Protein AF-A0A4R3PTK4-F1 (afdb_monomer)

pLDDT: mean 75.96, std 16.88, range [40.59, 96.44]

Foldseek 3Di:
DPVVVVVVVVVCVVVVVVVPDPPVVVVVVVVVCPVVVVVVLVVQLVVLVVVLVVCCVPQADLLDDQQVVLLLVLLVDDDLVSNCRNAACSSLVSNVVSQVSNVVSVDPDDQLRSLLRNLLNVQLVVCVVVDVPCNSLSSLLRNLVSNLVVVCLVVSLVSSVVSLVVPPPPDPSPVSSVVSVVVSVVSCVVCVPPPPPPPPDDPDD

Mean predicted aligned error: 14.25 Å

Solvent-accessible surface area (backbone atoms only — not comparable to full-atom values): 11232 Å² total; per-residue (Å²): 132,72,68,68,61,56,58,57,53,65,71,50,52,68,66,56,57,67,74,69,56,55,74,67,59,56,50,51,54,66,74,63,50,59,67,57,60,56,53,51,50,66,62,46,24,59,53,40,50,52,51,46,53,50,46,31,63,70,79,19,53,68,39,58,80,56,24,48,67,42,44,58,50,40,53,73,47,87,51,69,66,66,26,48,58,47,35,26,66,66,29,27,52,40,30,52,54,46,49,55,53,35,46,76,33,69,48,94,74,73,64,59,25,48,32,15,26,31,25,15,8,51,28,44,53,51,25,70,76,74,48,73,93,49,41,51,57,35,26,45,50,16,26,22,50,22,33,24,70,73,82,36,33,67,58,12,42,50,51,42,54,56,61,47,70,75,50,89,61,92,71,68,53,62,64,52,48,50,51,44,45,53,51,32,51,49,50,47,62,72,51,63,72,76,77,65,77,87,74,70,71,81,81,78,126

Secondary structure (DSSP, 8-state):
--HHHHHHHHHHHHHHHHHHS-HHHHHHHHHT-HHHHHHHHHHHHHHHHHHHHHHHHHTSTT--S-SHHHHHHHHH--SHHHHHHHS-HHHHHHHHHHHHHHHHTT----SHHHHHHHHHHHHHHHHHHH-GGGHHHHHHHHHHHHHHTTT-HHHHHHHHHHHHHTS--TTTHHHHHHHHHHHHHHHHHHHTTSSSSS-------

Organism: Rhizobium sullae (NCBI:txid50338)

Nearest PDB structures (foldseek):
  8jpo-assembly1_A  TM=6.519E-01  e=9.242E-03  Homo sapiens
  8wxi-assembly1_A  TM=6.888E-01  e=4.454E-02  Homo sapiens
  1pc2-assembly1_A  TM=3.039E-01  e=2.683E+00  Homo sapiens
  6yxx-assembly1_BE  TM=3.222E-01  e=4.532E+00  Trypanosoma brucei brucei
  6yxy-assembly1_BE  TM=2.902E-01  e=3.928E+00  Trypanosoma brucei brucei

Structure (mmCIF, N/CA/C/O backbone):
data_AF-A0A4R3PTK4-F1
#
_entry.id   AF-A0A4R3PTK4-F1
#
loop_
_atom_site.group_PDB
_atom_site.id
_atom_site.type_symbol
_atom_site.label_atom_id
_atom_site.label_alt_id
_atom_site.label_comp_id
_atom_site.label_asym_id
_atom_site.label_entity_id
_atom_site.label_seq_id
_atom_site.pdbx_PDB_ins_code
_atom_site.Cartn_x
_atom_site.Cartn_y
_atom_site.Cartn_z
_atom_site.occupancy
_atom_site.B_iso_or_equiv
_atom_site.auth_seq_id
_atom_site.auth_comp_id
_atom_site.auth_asym_id
_atom_site.auth_atom_id
_atom_site.pdbx_PDB_model_num
ATOM 1 N N . MET A 1 1 ? 35.997 27.531 -10.863 1.00 43.97 1 MET A N 1
ATOM 2 C CA . MET A 1 1 ? 36.765 26.937 -11.989 1.00 43.97 1 MET A CA 1
ATOM 3 C C . MET A 1 1 ? 36.765 25.396 -12.005 1.00 43.97 1 MET A C 1
ATOM 5 O O . MET A 1 1 ? 37.500 24.809 -12.784 1.00 43.97 1 MET A O 1
ATOM 9 N N . THR A 1 2 ? 35.892 24.720 -11.246 1.00 40.59 2 THR A N 1
ATOM 10 C CA . THR A 1 2 ? 35.908 23.246 -11.081 1.00 40.59 2 THR A CA 1
ATOM 11 C C . THR A 1 2 ? 34.894 22.499 -11.969 1.00 40.59 2 THR A C 1
ATOM 13 O O . THR A 1 2 ? 35.030 21.301 -12.189 1.00 40.59 2 THR A O 1
ATOM 16 N N . ALA A 1 3 ? 33.909 23.195 -12.554 1.00 41.25 3 ALA A N 1
ATOM 17 C CA . ALA A 1 3 ? 32.868 22.583 -13.395 1.00 41.25 3 ALA A CA 1
ATOM 18 C C . ALA A 1 3 ? 33.287 22.361 -14.868 1.00 41.25 3 ALA A C 1
ATOM 20 O O . ALA A 1 3 ? 32.789 21.450 -15.527 1.00 41.25 3 ALA A O 1
ATOM 21 N N . LEU A 1 4 ? 34.238 23.149 -15.387 1.00 43.06 4 LEU A N 1
ATOM 22 C CA . LEU A 1 4 ? 34.672 23.072 -16.794 1.00 43.06 4 LEU A CA 1
ATOM 23 C C . LEU A 1 4 ? 35.656 21.921 -17.075 1.00 43.06 4 LEU A C 1
ATOM 25 O O . LEU A 1 4 ? 35.729 21.441 -18.206 1.00 43.06 4 LEU A O 1
ATOM 29 N N . VAL A 1 5 ? 36.375 21.433 -16.058 1.00 51.09 5 VAL A N 1
ATOM 30 C CA . VAL A 1 5 ? 37.306 20.296 -16.206 1.00 51.09 5 VAL A CA 1
ATOM 31 C C . VAL A 1 5 ? 36.546 18.963 -16.280 1.00 51.09 5 VAL A C 1
ATOM 33 O O . VAL A 1 5 ? 36.908 18.096 -17.073 1.00 51.09 5 VAL A O 1
ATOM 36 N N . SER A 1 6 ? 35.427 18.833 -15.556 1.00 47.62 6 SER A N 1
ATOM 37 C CA . SER A 1 6 ? 34.583 17.625 -15.550 1.00 47.62 6 SER A CA 1
ATOM 38 C C . SER A 1 6 ? 33.887 17.380 -16.900 1.00 47.62 6 SER A C 1
ATOM 40 O O . SER A 1 6 ? 33.927 16.275 -17.439 1.00 47.62 6 SER A O 1
ATOM 42 N N . GLN A 1 7 ? 33.348 18.428 -17.533 1.00 45.16 7 GLN A N 1
ATOM 43 C CA . GLN A 1 7 ? 32.694 18.326 -18.848 1.00 45.16 7 GLN A CA 1
ATOM 44 C C . GLN A 1 7 ? 33.642 17.893 -19.984 1.00 45.16 7 GLN A C 1
ATOM 46 O O . GLN A 1 7 ? 33.233 17.172 -20.897 1.00 45.16 7 GLN A O 1
ATOM 51 N N . ARG A 1 8 ? 34.922 18.292 -19.932 1.00 47.50 8 ARG A N 1
ATOM 52 C CA . ARG A 1 8 ? 35.935 17.864 -20.915 1.00 47.50 8 ARG A CA 1
ATOM 53 C C . ARG A 1 8 ? 36.318 16.390 -20.768 1.00 47.50 8 ARG A C 1
ATOM 55 O O . ARG A 1 8 ? 36.651 15.765 -21.774 1.00 47.50 8 ARG A O 1
ATOM 62 N N . TYR A 1 9 ? 36.250 15.845 -19.553 1.00 45.94 9 TYR A N 1
ATOM 63 C CA . TYR A 1 9 ? 36.582 14.447 -19.271 1.00 45.94 9 TYR A CA 1
ATOM 64 C C . TYR A 1 9 ? 35.515 13.495 -19.836 1.00 45.94 9 TYR A C 1
ATOM 66 O O . TYR A 1 9 ? 35.841 12.561 -20.569 1.00 45.94 9 TYR A O 1
ATOM 74 N N . TRP A 1 10 ? 34.233 13.811 -19.626 1.00 43.00 10 TRP A N 1
ATOM 75 C CA . TRP A 1 10 ? 33.111 13.016 -20.144 1.00 43.00 10 TRP A CA 1
ATOM 76 C C . TRP A 1 10 ? 32.956 13.076 -21.672 1.00 43.00 10 TRP A C 1
ATOM 78 O O . TRP A 1 10 ? 32.552 12.093 -22.286 1.00 43.00 10 TRP A O 1
ATOM 88 N N . ARG A 1 11 ? 33.345 14.182 -22.328 1.00 50.34 11 ARG A N 1
ATOM 89 C CA . ARG A 1 11 ? 33.298 14.293 -23.802 1.00 50.34 11 ARG A CA 1
ATOM 90 C C . ARG A 1 11 ? 34.359 13.467 -24.541 1.00 50.34 11 ARG A C 1
ATOM 92 O O . ARG A 1 11 ? 34.175 13.199 -25.724 1.00 50.34 11 ARG A O 1
ATOM 99 N N . ARG A 1 12 ? 35.470 13.087 -23.894 1.00 43.97 12 ARG A N 1
ATOM 100 C CA . ARG A 1 12 ? 36.571 12.328 -24.532 1.00 43.97 12 ARG A CA 1
ATOM 101 C C . ARG A 1 12 ? 36.559 10.826 -24.235 1.00 43.97 12 ARG A C 1
ATOM 103 O O . ARG A 1 12 ? 37.145 10.065 -25.001 1.00 43.97 12 ARG A O 1
ATOM 110 N N . GLN A 1 13 ? 35.880 10.385 -23.179 1.00 45.09 13 GLN A N 1
ATOM 111 C CA . GLN A 1 13 ? 35.784 8.967 -22.819 1.00 45.09 13 GLN A CA 1
ATOM 112 C C . GLN A 1 13 ? 35.091 8.044 -23.845 1.00 45.09 13 GLN A C 1
ATOM 114 O O . GLN A 1 13 ? 35.580 6.924 -24.001 1.00 45.09 13 GLN A O 1
ATOM 119 N N . PRO A 1 14 ? 34.051 8.446 -24.608 1.00 46.09 14 PRO A N 1
ATOM 120 C CA . PRO A 1 14 ? 33.474 7.543 -25.611 1.00 46.09 14 PRO A CA 1
ATOM 121 C C . PRO A 1 14 ? 34.432 7.257 -26.785 1.00 46.09 14 PRO A C 1
ATOM 123 O O . PRO A 1 14 ? 34.421 6.160 -27.332 1.00 46.09 14 PRO A O 1
ATOM 126 N N . LEU A 1 15 ? 35.330 8.194 -27.116 1.00 51.47 15 LEU A N 1
ATOM 127 C CA . LEU A 1 15 ? 36.287 8.069 -28.227 1.00 51.47 15 LEU A CA 1
ATOM 128 C C . LEU A 1 15 ? 37.502 7.176 -27.913 1.00 51.47 15 LEU A C 1
ATOM 130 O O . LEU A 1 15 ? 38.131 6.650 -28.831 1.00 51.47 15 LEU A O 1
ATOM 134 N N . LEU A 1 16 ? 37.850 7.003 -26.633 1.00 49.59 16 LEU A N 1
ATOM 135 C CA . LEU A 1 16 ? 38.975 6.157 -26.210 1.00 49.59 16 LEU A CA 1
ATOM 136 C C . LEU A 1 16 ? 38.570 4.684 -26.051 1.00 49.59 16 LEU A C 1
ATOM 138 O O . LEU A 1 16 ? 39.369 3.799 -26.346 1.00 49.59 16 LEU A O 1
ATOM 142 N N . LEU A 1 17 ? 37.318 4.415 -25.669 1.00 50.03 17 LEU A N 1
ATOM 143 C CA . LEU A 1 17 ? 36.771 3.055 -25.582 1.00 50.03 17 LEU A CA 1
ATOM 144 C C . LEU A 1 17 ? 36.496 2.448 -26.966 1.00 50.03 17 LEU A C 1
ATOM 146 O O . LEU A 1 17 ? 36.644 1.243 -27.158 1.00 50.03 17 LEU A O 1
ATOM 150 N N . GLU A 1 18 ? 36.170 3.280 -27.956 1.00 51.84 18 GLU A N 1
ATOM 151 C CA . GLU A 1 18 ? 35.929 2.833 -29.330 1.00 51.84 18 GLU A CA 1
ATOM 152 C C . GLU A 1 18 ? 37.211 2.355 -30.038 1.00 51.84 18 GLU A C 1
ATOM 154 O O . GLU A 1 18 ? 37.165 1.442 -30.867 1.00 51.84 18 GLU A O 1
ATOM 159 N N . LYS A 1 19 ? 38.372 2.926 -29.688 1.00 54.16 19 LYS A N 1
ATOM 160 C CA . LYS A 1 19 ? 39.672 2.556 -30.276 1.00 54.16 19 LYS A CA 1
ATOM 161 C C . LYS A 1 19 ? 40.346 1.353 -29.609 1.00 54.16 19 LYS A C 1
ATOM 163 O O . LYS A 1 19 ? 41.220 0.757 -30.227 1.00 54.16 19 LYS A O 1
ATOM 168 N N . ALA A 1 20 ? 39.945 0.989 -28.389 1.00 55.00 20 ALA A N 1
ATOM 169 C CA . ALA A 1 20 ? 40.543 -0.108 -27.62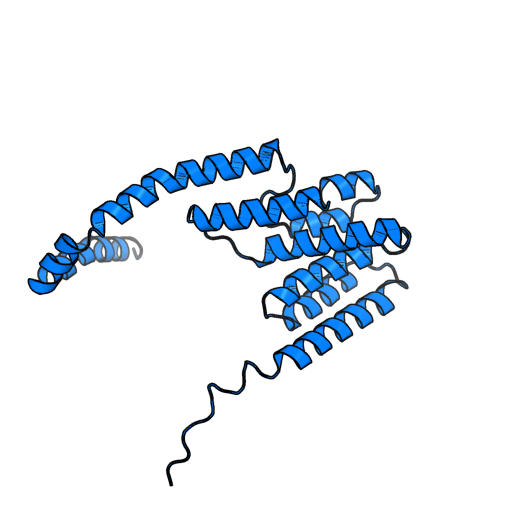0 1.00 55.00 20 ALA A CA 1
ATOM 170 C C . ALA A 1 20 ? 39.749 -1.429 -27.684 1.00 55.00 20 ALA A C 1
ATOM 172 O O . ALA A 1 20 ? 40.183 -2.435 -27.126 1.00 55.00 20 ALA A O 1
ATOM 173 N N . ALA A 1 21 ? 38.587 -1.448 -28.345 1.00 55.06 21 ALA A N 1
ATOM 174 C CA . ALA A 1 21 ? 37.767 -2.649 -28.452 1.00 55.06 21 ALA A CA 1
ATOM 175 C C . ALA A 1 21 ? 38.332 -3.612 -29.524 1.00 55.06 21 ALA A C 1
ATOM 177 O O . ALA A 1 21 ? 38.419 -3.219 -30.694 1.00 55.06 21 ALA A O 1
ATOM 178 N N . PRO A 1 22 ? 38.688 -4.866 -29.173 1.00 61.25 22 PRO A N 1
ATOM 179 C CA . PRO A 1 22 ? 39.166 -5.855 -30.138 1.00 61.25 22 PRO A CA 1
ATOM 180 C C . PRO A 1 22 ? 38.112 -6.106 -31.230 1.00 61.25 22 PRO A C 1
ATOM 182 O O . PRO A 1 22 ? 36.909 -6.046 -30.974 1.00 61.25 22 PRO A O 1
ATOM 185 N N . SER A 1 23 ? 38.550 -6.386 -32.461 1.00 57.53 23 SER A N 1
ATOM 186 C CA . SER A 1 23 ? 37.689 -6.558 -33.651 1.00 57.53 23 SER A CA 1
ATOM 187 C C . SER A 1 23 ? 36.598 -7.629 -33.488 1.00 57.53 23 SER A C 1
ATOM 189 O O . SER A 1 23 ? 35.549 -7.556 -34.129 1.00 57.53 23 SER A O 1
ATOM 191 N N . THR A 1 24 ? 36.795 -8.572 -32.567 1.00 58.56 24 THR A N 1
ATOM 192 C CA . THR A 1 24 ? 35.813 -9.564 -32.112 1.00 58.56 24 THR A CA 1
ATOM 193 C C . THR A 1 24 ? 34.611 -8.933 -31.407 1.00 58.56 24 THR A C 1
ATOM 195 O O . THR A 1 24 ? 33.480 -9.336 -31.656 1.00 58.56 24 THR A O 1
ATOM 198 N N . LEU A 1 25 ? 34.821 -7.897 -30.587 1.00 56.84 25 LEU A N 1
ATOM 199 C CA . LEU A 1 25 ? 33.761 -7.201 -29.848 1.00 56.84 25 LEU A CA 1
ATOM 200 C C . LEU A 1 25 ? 32.866 -6.377 -30.789 1.00 56.84 25 LEU A C 1
ATOM 202 O O . LEU A 1 25 ? 31.661 -6.277 -30.573 1.00 56.84 25 LEU A O 1
ATOM 206 N N . ARG A 1 26 ? 33.448 -5.847 -31.876 1.00 52.78 26 ARG A N 1
ATOM 207 C CA . ARG A 1 26 ? 32.705 -5.149 -32.938 1.00 52.78 26 ARG A CA 1
ATOM 208 C C . ARG A 1 26 ? 31.752 -6.098 -33.668 1.00 52.78 26 ARG A C 1
ATOM 210 O O . ARG A 1 26 ? 30.581 -5.760 -33.791 1.00 52.78 26 ARG A O 1
ATOM 217 N N . ARG A 1 27 ? 32.200 -7.308 -34.036 1.00 53.81 27 ARG A N 1
ATOM 218 C CA . ARG A 1 27 ? 31.326 -8.330 -34.649 1.00 53.81 27 ARG A CA 1
ATOM 219 C C . ARG A 1 27 ? 30.249 -8.846 -33.697 1.00 53.81 27 ARG A C 1
ATOM 221 O O . ARG A 1 27 ? 29.124 -9.039 -34.135 1.00 53.81 27 ARG A O 1
ATOM 228 N N . THR A 1 28 ? 30.533 -9.018 -32.406 1.00 54.91 28 THR A N 1
ATOM 229 C CA . THR A 1 28 ? 29.501 -9.453 -31.444 1.00 54.91 28 THR A CA 1
ATOM 230 C C . THR A 1 28 ? 28.401 -8.402 -31.270 1.00 54.91 28 THR A C 1
ATOM 232 O O . THR A 1 28 ? 27.225 -8.751 -31.201 1.00 54.91 28 THR A O 1
ATOM 235 N N . ILE A 1 29 ? 28.744 -7.110 -31.260 1.00 54.34 29 ILE A N 1
ATOM 236 C CA . ILE A 1 29 ? 27.754 -6.021 -31.186 1.00 54.34 29 ILE A CA 1
ATOM 237 C C . ILE A 1 29 ? 26.923 -5.922 -32.479 1.00 54.34 29 ILE A C 1
ATOM 239 O O . ILE A 1 29 ? 25.737 -5.602 -32.415 1.00 54.34 29 ILE A O 1
ATOM 243 N N . GLU A 1 30 ? 27.519 -6.229 -33.634 1.00 54.31 30 GLU A N 1
ATOM 244 C CA . GLU A 1 30 ? 26.854 -6.211 -34.947 1.00 54.31 30 GLU A CA 1
ATOM 245 C C . GLU A 1 30 ? 25.929 -7.420 -35.168 1.00 54.31 30 GLU A C 1
ATOM 247 O O . GLU A 1 30 ? 24.825 -7.265 -35.682 1.00 54.31 30 GLU A O 1
ATOM 252 N N . VAL A 1 31 ? 26.338 -8.613 -34.720 1.00 58.62 31 VAL A N 1
ATOM 253 C CA . VAL A 1 31 ? 25.603 -9.877 -34.920 1.00 58.62 31 VAL A CA 1
ATOM 254 C C . VAL A 1 31 ? 24.457 -10.063 -33.910 1.00 58.62 31 VAL A C 1
ATOM 256 O O . VAL A 1 31 ? 23.508 -10.787 -34.193 1.00 58.62 31 VAL A O 1
ATOM 259 N N . THR A 1 32 ? 24.482 -9.383 -32.755 1.00 56.16 32 THR A N 1
ATOM 260 C CA . THR A 1 32 ? 23.512 -9.627 -31.658 1.00 56.16 32 THR A CA 1
ATOM 261 C C . THR A 1 32 ? 22.275 -8.708 -31.681 1.00 56.16 32 THR A C 1
ATOM 263 O O . THR A 1 32 ? 21.457 -8.767 -30.771 1.00 56.16 32 THR A O 1
ATOM 266 N N . GLY A 1 33 ? 22.080 -7.827 -32.672 1.00 53.97 33 GLY A N 1
ATOM 267 C CA . GLY A 1 33 ? 20.856 -6.996 -32.734 1.00 53.97 33 GLY A CA 1
ATOM 268 C C . GLY A 1 33 ? 20.654 -6.051 -31.531 1.00 53.97 33 GLY A C 1
ATOM 269 O O . GLY A 1 33 ? 19.586 -5.475 -31.342 1.00 53.97 33 GLY A O 1
ATOM 270 N N . LEU A 1 34 ? 21.689 -5.834 -30.714 1.00 55.81 34 LEU A N 1
ATOM 271 C CA . LEU A 1 34 ? 21.614 -5.004 -29.504 1.00 55.81 34 LEU A CA 1
ATOM 272 C C . LEU A 1 34 ? 21.343 -3.523 -29.824 1.00 55.81 34 LEU A C 1
ATOM 274 O O . LEU A 1 34 ? 20.802 -2.794 -28.992 1.00 55.81 34 LEU A O 1
ATOM 278 N N . ARG A 1 35 ? 21.662 -3.072 -31.046 1.00 51.62 35 ARG A N 1
ATOM 279 C CA . ARG A 1 35 ? 21.337 -1.717 -31.517 1.00 51.62 35 ARG A CA 1
ATOM 280 C C . ARG A 1 35 ? 19.858 -1.526 -31.870 1.00 51.62 35 ARG A C 1
ATOM 282 O O . ARG A 1 35 ? 19.352 -0.435 -31.625 1.00 51.62 35 ARG A O 1
ATOM 289 N N . SER A 1 36 ? 19.166 -2.536 -32.407 1.00 50.47 36 SER A N 1
ATOM 290 C CA . SER A 1 36 ? 17.737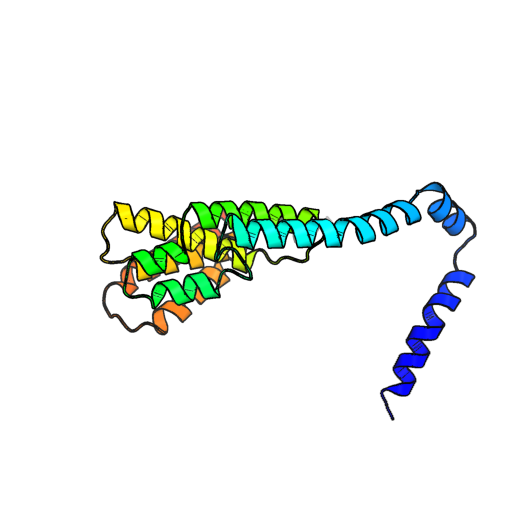 -2.419 -32.750 1.00 50.47 36 SER A CA 1
ATOM 291 C C . SER A 1 36 ? 16.861 -2.490 -31.500 1.00 50.47 36 SER A C 1
ATOM 293 O O . SER A 1 36 ? 16.048 -1.598 -31.280 1.00 50.47 36 SER A O 1
ATOM 295 N N . VAL A 1 37 ? 17.145 -3.440 -30.601 1.00 56.19 37 VAL A N 1
ATOM 296 C CA . VAL A 1 37 ? 16.436 -3.582 -29.314 1.00 56.19 37 VAL A CA 1
ATOM 297 C C . VAL A 1 37 ? 16.512 -2.295 -28.475 1.00 56.19 37 VAL A C 1
ATOM 299 O O . VAL A 1 37 ? 15.532 -1.904 -27.843 1.00 56.19 37 VAL A O 1
ATOM 302 N N . SER A 1 38 ? 17.643 -1.581 -28.514 1.00 59.38 38 SER A N 1
ATOM 303 C CA . SER A 1 38 ? 17.822 -0.321 -27.772 1.00 59.38 38 SER A CA 1
ATOM 304 C C . SER A 1 38 ? 16.975 0.844 -28.314 1.00 59.38 38 SER A C 1
ATOM 306 O O . SER A 1 38 ? 16.543 1.700 -27.542 1.00 59.38 38 SER A O 1
ATOM 308 N N . LEU A 1 39 ? 16.727 0.897 -29.628 1.00 62.31 39 LEU A N 1
ATOM 309 C CA . LEU A 1 39 ? 15.938 1.964 -30.260 1.00 62.31 39 LEU A CA 1
ATOM 310 C C . LEU A 1 39 ? 14.430 1.718 -30.137 1.00 62.31 39 LEU A C 1
ATOM 312 O O . LEU A 1 39 ? 13.665 2.672 -29.980 1.00 62.31 39 LEU A O 1
ATOM 316 N N . ASP A 1 40 ? 14.008 0.454 -30.162 1.00 67.19 40 ASP A N 1
ATOM 317 C CA . ASP A 1 40 ? 12.600 0.076 -30.034 1.00 67.19 40 ASP A CA 1
ATOM 318 C C . ASP A 1 40 ? 12.065 0.364 -28.625 1.00 67.19 40 ASP A C 1
ATOM 320 O O . ASP A 1 40 ? 10.995 0.959 -28.482 1.00 67.19 40 ASP A O 1
ATOM 324 N N . ILE A 1 41 ? 12.851 0.076 -27.580 1.00 67.81 41 ILE A N 1
ATOM 325 C CA . ILE A 1 41 ? 12.516 0.422 -26.186 1.00 67.81 41 ILE A CA 1
ATOM 326 C C . ILE A 1 41 ? 12.373 1.941 -26.016 1.00 67.81 41 ILE A C 1
ATOM 328 O O . ILE A 1 41 ? 11.431 2.408 -25.375 1.00 67.81 41 ILE A O 1
ATOM 332 N N . PHE A 1 42 ? 13.260 2.731 -26.634 1.00 69.12 42 PHE A N 1
ATOM 333 C CA . PHE A 1 42 ? 13.213 4.194 -26.548 1.00 69.12 42 PHE A CA 1
ATOM 334 C C . PHE A 1 42 ? 11.951 4.787 -27.195 1.00 69.12 42 PHE A C 1
ATOM 336 O O . PHE A 1 42 ? 11.456 5.824 -26.757 1.00 69.12 42 PHE A O 1
ATOM 343 N N . ARG A 1 43 ? 11.398 4.122 -28.217 1.00 75.12 43 ARG A N 1
ATOM 344 C CA . ARG A 1 43 ? 10.148 4.529 -28.879 1.00 75.12 43 ARG A CA 1
ATOM 345 C C . ARG A 1 43 ? 8.898 4.033 -28.152 1.00 75.12 43 ARG A C 1
ATOM 347 O O . ARG A 1 43 ? 7.892 4.737 -28.137 1.00 75.12 43 ARG A O 1
ATOM 354 N N . GLN A 1 44 ? 8.947 2.845 -27.553 1.00 81.00 44 GLN A N 1
ATOM 355 C CA . GLN A 1 44 ? 7.799 2.215 -26.892 1.00 81.00 44 GLN A CA 1
ATOM 356 C C . GLN A 1 44 ? 7.591 2.704 -25.451 1.00 81.00 44 GLN A C 1
ATOM 358 O O . GLN A 1 44 ? 6.450 2.801 -25.002 1.00 81.00 44 GLN A O 1
ATOM 363 N N . ALA A 1 45 ? 8.658 3.076 -24.736 1.00 86.06 45 ALA A N 1
ATOM 364 C CA . ALA A 1 45 ? 8.565 3.543 -23.351 1.00 86.06 45 ALA A CA 1
ATOM 365 C C . ALA A 1 45 ? 7.692 4.808 -23.174 1.00 86.06 45 ALA A C 1
ATOM 367 O O . ALA A 1 45 ? 6.832 4.802 -22.292 1.00 86.06 45 ALA A O 1
ATOM 368 N N . PRO A 1 46 ? 7.797 5.864 -24.014 1.00 88.94 46 PRO A N 1
ATOM 369 C CA . PRO A 1 46 ? 6.913 7.028 -23.918 1.00 88.94 46 PRO A CA 1
ATOM 370 C C . PRO A 1 46 ? 5.436 6.667 -24.107 1.00 88.94 46 PRO A C 1
ATOM 372 O O . PRO A 1 46 ? 4.585 7.169 -23.378 1.00 88.94 46 PRO A O 1
ATOM 375 N N . LEU A 1 47 ? 5.133 5.762 -25.045 1.00 89.81 47 LEU A N 1
ATOM 376 C CA . LEU A 1 47 ? 3.777 5.254 -25.273 1.00 89.81 47 LEU A CA 1
ATOM 377 C C . LEU A 1 47 ? 3.264 4.477 -24.056 1.00 89.81 47 LEU A C 1
ATOM 379 O O . LEU A 1 47 ? 2.140 4.708 -23.614 1.00 89.81 47 LEU A O 1
ATOM 383 N N . GLY A 1 48 ? 4.100 3.614 -23.473 1.00 89.69 48 GLY A N 1
ATOM 384 C CA . GLY A 1 48 ? 3.787 2.899 -22.237 1.00 89.69 48 GLY A CA 1
ATOM 385 C C . GLY A 1 48 ? 3.524 3.846 -21.063 1.00 89.69 48 GLY A C 1
ATOM 386 O O . GLY A 1 48 ? 2.535 3.695 -20.350 1.00 89.69 48 GLY A O 1
ATOM 387 N N . PHE A 1 49 ? 4.335 4.891 -20.886 1.00 90.81 49 PHE A N 1
ATOM 388 C CA . PHE A 1 49 ? 4.120 5.881 -19.826 1.00 90.81 49 PHE A CA 1
ATOM 389 C C . PHE A 1 49 ? 2.865 6.720 -20.043 1.00 90.81 49 PHE A C 1
ATOM 391 O O . PHE A 1 49 ? 2.123 6.940 -19.087 1.00 90.81 49 PHE A O 1
ATOM 398 N N . LEU A 1 50 ? 2.589 7.137 -21.280 1.00 92.50 50 LEU A N 1
ATOM 399 C CA . LEU A 1 50 ? 1.363 7.857 -21.620 1.00 92.50 50 LEU A CA 1
ATOM 400 C C . LEU A 1 50 ? 0.126 6.996 -21.366 1.00 92.50 50 LEU A C 1
ATOM 402 O O . LEU A 1 50 ? -0.817 7.465 -20.732 1.00 92.50 50 LEU A O 1
ATOM 406 N N . LEU A 1 51 ? 0.144 5.730 -21.793 1.00 91.75 51 LEU A N 1
ATOM 407 C CA . LEU A 1 51 ? -0.963 4.808 -21.557 1.00 91.75 51 LEU A CA 1
ATOM 408 C C . LEU A 1 51 ? -1.150 4.533 -20.060 1.00 91.75 51 LEU A C 1
ATOM 410 O O . LEU A 1 51 ? -2.273 4.580 -19.566 1.00 91.75 51 LEU A O 1
ATOM 414 N N . SER A 1 52 ? -0.058 4.321 -19.319 1.00 90.69 52 SER A N 1
ATOM 415 C CA . SER A 1 52 ? -0.089 4.138 -17.863 1.00 90.69 52 SER A CA 1
ATOM 416 C C . SER A 1 52 ? -0.685 5.359 -17.158 1.00 90.69 52 SER A C 1
ATOM 418 O O . SER A 1 52 ? -1.604 5.230 -16.350 1.00 90.69 52 SER A O 1
ATOM 420 N N . ALA A 1 53 ? -0.229 6.564 -17.511 1.00 90.75 53 ALA A N 1
ATOM 421 C CA . ALA A 1 53 ? -0.740 7.813 -16.957 1.00 90.75 53 ALA A CA 1
ATOM 422 C C . ALA A 1 53 ? -2.222 8.031 -17.300 1.00 90.75 53 ALA A C 1
ATOM 424 O O . ALA A 1 53 ? -3.006 8.407 -16.426 1.00 90.75 53 ALA A O 1
ATOM 425 N N . TYR A 1 54 ? -2.621 7.743 -18.541 1.00 93.12 54 TYR A N 1
ATOM 426 C CA . TYR A 1 54 ? -4.005 7.844 -18.996 1.00 93.12 54 TYR A CA 1
ATOM 427 C C . TYR A 1 54 ? -4.925 6.882 -18.238 1.00 93.12 54 TYR A C 1
ATOM 429 O O . TYR A 1 54 ? -5.949 7.300 -17.697 1.00 93.12 54 TYR A O 1
ATOM 437 N N . VAL A 1 55 ? -4.542 5.607 -18.124 1.00 92.38 55 VAL A N 1
ATOM 438 C CA . VAL A 1 55 ? -5.299 4.592 -17.374 1.00 92.38 55 VAL A CA 1
ATOM 439 C C . VAL A 1 55 ? -5.377 4.954 -15.889 1.00 92.38 55 VAL A C 1
ATOM 441 O O . VAL A 1 55 ? -6.440 4.830 -15.276 1.00 92.38 55 VAL A O 1
ATOM 444 N N . ALA A 1 56 ? -4.288 5.461 -15.307 1.00 91.25 56 ALA A N 1
ATOM 445 C CA . ALA A 1 56 ? -4.270 5.924 -13.923 1.00 91.25 56 ALA A CA 1
ATOM 446 C C . ALA A 1 56 ? -5.210 7.115 -13.692 1.00 91.25 56 ALA A C 1
ATOM 448 O O . ALA A 1 56 ? -5.886 7.172 -12.670 1.00 91.25 56 ALA A O 1
ATOM 449 N N . ALA A 1 57 ? -5.268 8.068 -14.624 1.00 90.94 57 ALA A N 1
ATOM 450 C CA . ALA A 1 57 ? -6.133 9.240 -14.513 1.00 90.94 57 ALA A CA 1
ATOM 451 C C . ALA A 1 57 ? -7.620 8.916 -14.734 1.00 90.94 57 ALA A C 1
ATOM 453 O O . ALA A 1 57 ? -8.474 9.511 -14.084 1.00 90.94 57 ALA A O 1
ATOM 454 N N . THR A 1 58 ? -7.930 7.976 -15.630 1.00 90.69 58 THR A N 1
ATOM 455 C CA . THR A 1 58 ? -9.311 7.687 -16.053 1.00 90.69 58 THR A CA 1
ATOM 456 C C . THR A 1 58 ? -9.962 6.564 -15.248 1.00 90.69 58 THR A C 1
ATOM 458 O O . THR A 1 58 ? -11.044 6.744 -14.691 1.00 90.69 58 THR A O 1
ATOM 461 N N . LEU A 1 59 ? -9.315 5.400 -15.153 1.00 90.12 59 LEU A N 1
ATOM 462 C CA . LEU A 1 59 ? -9.910 4.204 -14.550 1.00 90.12 59 LEU A CA 1
ATOM 463 C C . LEU A 1 59 ? -9.669 4.121 -13.041 1.00 90.12 59 LEU A C 1
ATOM 465 O O . LEU A 1 59 ? -10.539 3.636 -12.304 1.00 90.12 59 LEU A O 1
ATOM 469 N N . PHE A 1 60 ? -8.517 4.611 -12.577 1.00 91.94 60 PHE A N 1
ATOM 470 C CA . PHE A 1 60 ? -8.058 4.468 -11.193 1.00 91.94 60 PHE A CA 1
ATOM 471 C C . PHE A 1 60 ? -7.612 5.803 -10.573 1.00 91.94 60 PHE A C 1
ATOM 473 O O . PHE A 1 60 ? -6.458 5.921 -10.140 1.00 91.94 60 PHE A O 1
ATOM 480 N N . PRO A 1 61 ? -8.502 6.808 -10.477 1.00 87.75 61 PRO A N 1
ATOM 481 C CA . PRO A 1 61 ? -8.153 8.079 -9.852 1.00 87.75 61 PRO A CA 1
ATOM 482 C C . PRO A 1 61 ? -7.608 7.847 -8.435 1.00 87.75 61 PRO A C 1
ATOM 484 O O . PRO A 1 61 ? -8.077 6.966 -7.713 1.00 87.75 61 PRO A O 1
ATOM 487 N N . ASN A 1 62 ? -6.586 8.618 -8.053 1.00 90.00 62 ASN A N 1
ATOM 488 C CA . ASN A 1 62 ? -5.827 8.497 -6.795 1.00 90.00 62 ASN A CA 1
ATOM 489 C C . ASN A 1 62 ? -4.894 7.275 -6.662 1.00 90.00 62 ASN A C 1
ATOM 491 O O . ASN A 1 62 ? -4.212 7.139 -5.643 1.00 90.00 62 ASN A O 1
ATOM 495 N N . SER A 1 63 ? -4.762 6.434 -7.695 1.00 88.31 63 SER A N 1
ATOM 496 C CA . SER A 1 63 ? -3.707 5.401 -7.758 1.00 88.31 63 SER A CA 1
ATOM 497 C C . SER A 1 63 ? -2.333 5.947 -8.192 1.00 88.31 63 SER A C 1
ATOM 499 O O . SER A 1 63 ? -1.336 5.230 -8.167 1.00 88.31 63 SER A O 1
ATOM 501 N N . GLN A 1 64 ? -2.248 7.225 -8.561 1.00 88.56 64 GLN A N 1
ATOM 502 C CA . GLN A 1 64 ? -1.031 7.869 -9.067 1.00 88.56 64 GLN A CA 1
ATOM 503 C C . GLN A 1 64 ? 0.053 8.061 -7.986 1.00 88.56 64 GLN A C 1
ATOM 505 O O . GLN A 1 64 ? -0.217 8.033 -6.783 1.00 88.56 64 GLN A O 1
ATOM 510 N N . GLY A 1 65 ? 1.299 8.283 -8.410 1.00 87.62 65 GLY A N 1
ATOM 511 C CA . GLY A 1 65 ? 2.414 8.629 -7.519 1.00 87.62 65 GLY A CA 1
ATOM 512 C C . GLY A 1 65 ? 2.817 7.513 -6.547 1.00 87.62 65 GLY A C 1
ATOM 513 O O . GLY A 1 65 ? 2.597 6.336 -6.817 1.00 87.62 65 GLY A O 1
ATOM 514 N N . SER A 1 66 ? 3.408 7.878 -5.403 1.00 87.81 66 SER A N 1
ATOM 515 C CA . SER A 1 66 ? 3.958 6.915 -4.434 1.00 87.81 66 SER A CA 1
ATOM 516 C C . SER A 1 66 ? 2.878 6.025 -3.809 1.00 87.81 66 SER A C 1
ATOM 518 O O . SER A 1 66 ? 2.945 4.812 -3.949 1.00 87.81 66 SER A O 1
ATOM 520 N N . GLY A 1 67 ? 1.830 6.592 -3.208 1.00 88.25 67 GLY A N 1
ATOM 521 C CA . GLY A 1 67 ? 0.844 5.834 -2.428 1.00 88.25 67 GLY A CA 1
ATOM 522 C C . GLY A 1 67 ? 0.964 6.044 -0.915 1.00 88.25 67 GLY A C 1
ATOM 523 O O . GLY A 1 67 ? -0.047 5.984 -0.213 1.00 88.25 67 GLY A O 1
ATOM 524 N N . ILE A 1 68 ? 2.162 6.389 -0.421 1.00 90.94 68 ILE A N 1
ATOM 525 C CA . ILE A 1 68 ? 2.381 6.785 0.982 1.00 90.94 68 ILE A CA 1
ATOM 526 C C . ILE A 1 68 ? 1.553 8.032 1.340 1.00 90.94 68 ILE A C 1
ATOM 528 O O . ILE A 1 68 ? 0.806 7.963 2.317 1.00 90.94 68 ILE A O 1
ATOM 532 N N . PRO A 1 69 ? 1.570 9.133 0.552 1.00 90.56 69 PRO A N 1
ATOM 533 C CA . PRO A 1 69 ? 0.769 10.313 0.877 1.00 90.56 69 PRO A CA 1
ATOM 534 C C . PRO A 1 69 ? -0.730 10.017 0.959 1.00 90.56 69 PRO A C 1
ATOM 536 O O . PRO A 1 69 ? -1.410 10.551 1.827 1.00 90.56 69 PRO A O 1
ATOM 539 N N . GLN A 1 70 ? -1.253 9.134 0.106 1.00 93.62 70 GLN A N 1
ATOM 540 C CA . GLN A 1 70 ? -2.660 8.730 0.112 1.00 93.62 70 GLN A CA 1
ATOM 541 C C . GLN A 1 70 ? -3.023 7.938 1.371 1.00 93.62 70 GLN A C 1
ATOM 543 O O . GLN A 1 70 ? -4.081 8.170 1.965 1.00 93.62 70 GLN A O 1
ATOM 548 N N . ALA A 1 71 ? -2.145 7.028 1.799 1.00 91.81 71 ALA A N 1
ATOM 549 C CA . ALA A 1 71 ? -2.326 6.269 3.029 1.00 91.81 71 ALA A CA 1
ATOM 550 C C . ALA A 1 71 ? -2.280 7.184 4.265 1.00 91.81 71 ALA A C 1
ATOM 552 O O . ALA A 1 71 ? -3.187 7.135 5.099 1.00 91.81 71 ALA A O 1
ATOM 553 N N . THR A 1 72 ? -1.290 8.079 4.344 1.00 88.50 72 THR A N 1
ATOM 554 C CA . THR A 1 72 ? -1.157 9.057 5.434 1.00 88.50 72 THR A CA 1
ATOM 555 C C . THR A 1 72 ? -2.325 10.045 5.452 1.00 88.50 72 THR A C 1
ATOM 557 O O . THR A 1 72 ? -2.941 10.247 6.499 1.00 88.50 72 THR A O 1
ATOM 560 N N . ALA A 1 73 ? -2.713 10.612 4.306 1.00 90.50 73 ALA A N 1
ATOM 561 C CA . ALA A 1 73 ? -3.850 11.530 4.208 1.00 90.50 73 ALA A CA 1
ATOM 562 C C . ALA A 1 73 ? -5.152 10.870 4.684 1.00 90.50 73 ALA A C 1
ATOM 564 O O . ALA A 1 73 ? -5.908 11.461 5.456 1.00 90.50 73 ALA A O 1
ATOM 565 N N . SER A 1 74 ? -5.379 9.603 4.328 1.00 90.25 74 SER A N 1
ATOM 566 C CA . SER A 1 74 ? -6.587 8.866 4.721 1.00 90.25 74 SER A CA 1
ATOM 567 C C . SER A 1 74 ? -6.763 8.701 6.231 1.00 90.25 74 SER A C 1
ATOM 569 O O . SER A 1 74 ? -7.897 8.640 6.715 1.00 90.25 74 SER A O 1
ATOM 571 N N . ARG A 1 75 ? -5.669 8.677 7.003 1.00 87.69 75 ARG A N 1
ATOM 572 C CA . ARG A 1 75 ? -5.727 8.629 8.475 1.00 87.69 75 ARG A CA 1
ATOM 573 C C . ARG A 1 75 ? -6.269 9.931 9.074 1.00 87.69 75 ARG A C 1
ATOM 575 O O . ARG A 1 75 ? -6.966 9.899 10.091 1.00 87.69 75 ARG A O 1
ATOM 582 N N . HIS A 1 76 ? -6.009 11.055 8.412 1.00 86.38 76 HIS A N 1
ATOM 583 C CA . HIS A 1 76 ? -6.402 12.389 8.864 1.00 86.38 76 HIS A CA 1
ATOM 584 C C . HIS A 1 76 ? -7.824 12.775 8.426 1.00 86.38 76 HIS A C 1
ATOM 586 O O . HIS A 1 76 ? -8.460 13.616 9.061 1.00 86.38 76 HIS A O 1
ATOM 592 N N . LEU A 1 77 ? -8.370 12.119 7.397 1.00 88.69 77 LEU A N 1
ATOM 593 C CA . LEU A 1 77 ? -9.740 12.351 6.934 1.00 88.69 77 LEU A CA 1
ATOM 594 C C . LEU A 1 77 ? -10.780 11.924 7.977 1.00 88.69 77 LEU A C 1
ATOM 596 O O . LEU A 1 77 ? -10.644 10.878 8.620 1.00 88.69 77 LEU A O 1
ATOM 600 N N . ARG A 1 78 ? -11.838 12.731 8.136 1.00 82.44 78 ARG A N 1
ATOM 601 C CA . ARG A 1 78 ? -12.940 12.479 9.083 1.00 82.44 78 ARG A CA 1
ATOM 602 C C . ARG A 1 78 ? -14.003 11.549 8.501 1.00 82.44 78 ARG A C 1
ATOM 604 O O . ARG A 1 78 ? -14.450 10.636 9.192 1.00 82.44 78 ARG A O 1
ATOM 611 N N . TYR A 1 79 ? -14.367 11.746 7.236 1.00 85.69 79 TYR A N 1
ATOM 612 C CA . TYR A 1 79 ? -15.460 11.020 6.596 1.00 85.69 79 TYR A CA 1
ATOM 613 C C . TYR A 1 79 ? -14.980 9.750 5.887 1.00 85.69 79 TYR A C 1
ATOM 615 O O . TYR A 1 79 ? -13.902 9.695 5.295 1.00 85.69 79 TYR A O 1
ATOM 623 N N . ALA A 1 80 ? -15.801 8.698 5.953 1.00 85.38 80 ALA A N 1
ATOM 624 C CA . ALA A 1 80 ? -15.491 7.407 5.339 1.00 85.38 80 ALA A CA 1
ATOM 625 C C . ALA A 1 80 ? -15.467 7.472 3.802 1.00 85.38 80 ALA A C 1
ATOM 627 O O . ALA A 1 80 ? -14.720 6.720 3.175 1.00 85.38 80 ALA A O 1
ATOM 628 N N . GLU A 1 81 ? -16.258 8.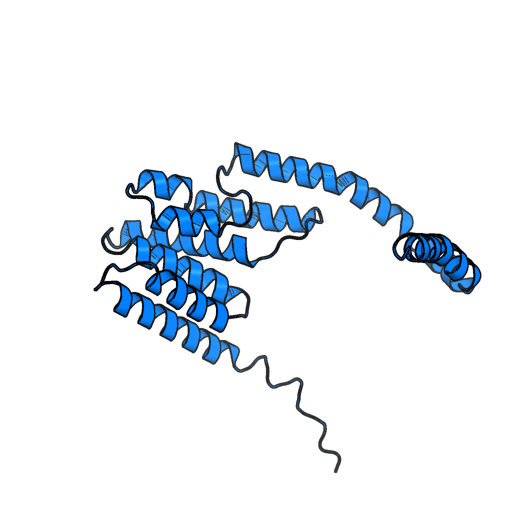368 3.212 1.00 87.56 81 GLU A N 1
ATOM 629 C CA . GLU A 1 81 ? -16.316 8.590 1.765 1.00 87.56 81 GLU A CA 1
ATOM 630 C C . GLU A 1 81 ? -15.017 9.193 1.234 1.00 87.56 81 GLU A C 1
ATOM 632 O O . GLU A 1 81 ? -14.464 8.691 0.259 1.00 87.56 81 GLU A O 1
ATOM 637 N N . ASP A 1 82 ? -14.459 10.189 1.924 1.00 90.56 82 ASP A N 1
ATOM 638 C CA . ASP A 1 82 ? -13.187 10.791 1.519 1.00 90.56 82 ASP A CA 1
ATOM 639 C C . ASP A 1 82 ? -12.045 9.771 1.596 1.00 90.56 82 ASP A C 1
ATOM 641 O O . ASP A 1 82 ? -11.208 9.692 0.697 1.00 90.56 82 ASP A O 1
ATOM 645 N N . ARG A 1 83 ? -12.046 8.912 2.626 1.00 91.81 83 ARG A N 1
ATOM 646 C CA . ARG A 1 83 ? -11.097 7.789 2.718 1.00 91.81 83 ARG A CA 1
ATOM 647 C C . ARG A 1 83 ? -11.262 6.820 1.550 1.00 91.81 83 ARG A C 1
ATOM 649 O O . ARG A 1 83 ? -10.265 6.374 0.997 1.00 91.81 83 ARG A O 1
ATOM 656 N N . ALA A 1 84 ? -12.501 6.526 1.150 1.00 89.94 84 ALA A N 1
ATOM 657 C CA . ALA A 1 84 ? -12.808 5.639 0.026 1.00 89.94 84 ALA A CA 1
ATOM 658 C C . ALA A 1 84 ? -12.257 6.149 -1.314 1.00 89.94 84 ALA A C 1
ATOM 660 O O . ALA A 1 84 ? -11.949 5.348 -2.199 1.00 89.94 84 ALA A O 1
ATOM 661 N N . ARG A 1 85 ? -12.148 7.477 -1.467 1.00 92.06 85 ARG A N 1
ATOM 662 C CA . ARG A 1 85 ? -11.594 8.115 -2.667 1.00 92.06 85 ARG A CA 1
ATOM 663 C C . ARG A 1 85 ? -10.086 7.915 -2.785 1.00 92.06 85 ARG A C 1
ATOM 665 O O . ARG A 1 85 ? -9.591 7.864 -3.904 1.00 92.06 85 ARG A O 1
ATOM 672 N N . LEU A 1 86 ? -9.368 7.792 -1.668 1.00 93.00 86 LEU A N 1
ATOM 673 C CA . LEU A 1 86 ? -7.908 7.613 -1.638 1.00 93.00 86 LEU A CA 1
ATOM 674 C C . LEU A 1 86 ? -7.479 6.148 -1.480 1.00 93.00 86 LEU A C 1
ATOM 676 O O . LEU A 1 86 ? -6.428 5.747 -1.986 1.00 93.00 86 LEU A O 1
ATOM 680 N N . LEU A 1 87 ? -8.295 5.358 -0.782 1.00 94.25 87 LEU A N 1
ATOM 681 C CA . LEU A 1 87 ? -8.056 3.960 -0.454 1.00 94.25 87 LEU A CA 1
ATOM 682 C C . LEU A 1 87 ? -9.311 3.138 -0.759 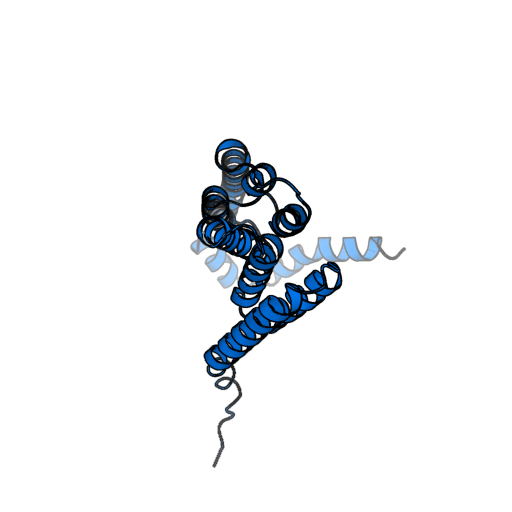1.00 94.25 87 LEU A C 1
ATOM 684 O O . LEU A 1 87 ? -10.380 3.329 -0.179 1.00 94.25 87 LEU A O 1
ATOM 688 N N . SER A 1 88 ? -9.181 2.184 -1.672 1.00 94.81 88 SER A N 1
ATOM 689 C CA . SER A 1 88 ? -10.231 1.218 -1.992 1.00 94.81 88 SER A CA 1
ATOM 690 C C . SER A 1 88 ? -9.621 -0.007 -2.659 1.00 94.81 88 SER A C 1
ATOM 692 O O . SER A 1 88 ? -8.526 0.066 -3.216 1.00 94.81 88 SER A O 1
ATOM 694 N N . LEU A 1 89 ? -10.339 -1.133 -2.661 1.00 95.00 89 LEU A N 1
ATOM 695 C CA . LEU A 1 89 ? -9.883 -2.339 -3.362 1.00 95.00 89 LEU A CA 1
ATOM 696 C C . LEU A 1 89 ? -9.698 -2.095 -4.869 1.00 95.00 89 LEU A C 1
ATOM 698 O O . LEU A 1 89 ? -8.764 -2.625 -5.465 1.00 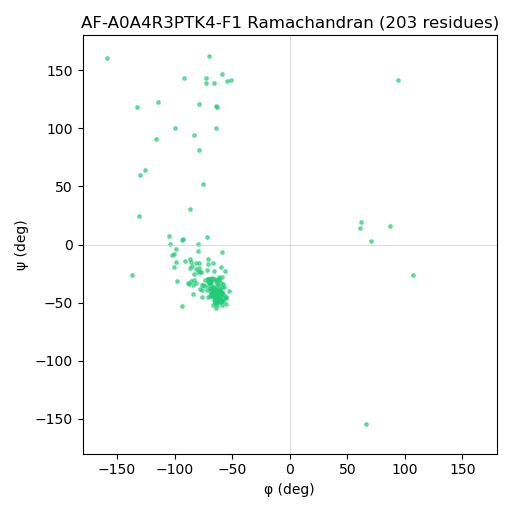95.00 89 LEU A O 1
ATOM 702 N N . LYS A 1 90 ? -10.521 -1.221 -5.466 1.00 94.94 90 LYS A N 1
ATOM 703 C CA . LYS A 1 90 ? -10.357 -0.781 -6.859 1.00 94.94 90 LYS A CA 1
ATOM 704 C C . LYS A 1 90 ? -9.028 -0.044 -7.060 1.00 94.94 90 LYS A C 1
ATOM 706 O O . LYS A 1 90 ? -8.318 -0.329 -8.019 1.00 94.94 90 LYS A O 1
ATOM 711 N N . ILE A 1 91 ? -8.681 0.879 -6.158 1.00 95.06 91 ILE A N 1
ATOM 712 C CA . ILE A 1 91 ? -7.410 1.621 -6.212 1.00 95.06 91 ILE A CA 1
ATOM 713 C C . ILE A 1 91 ? -6.226 0.680 -5.985 1.00 95.06 91 ILE A C 1
ATOM 715 O O . ILE A 1 91 ? -5.238 0.792 -6.699 1.00 95.06 91 ILE A O 1
ATOM 719 N N . ALA A 1 92 ? -6.331 -0.268 -5.051 1.00 95.81 92 ALA A N 1
ATOM 720 C CA . ALA A 1 92 ? -5.293 -1.266 -4.803 1.00 95.81 92 ALA A CA 1
ATOM 721 C C . ALA A 1 92 ? -5.010 -2.117 -6.049 1.00 95.81 92 ALA A C 1
ATOM 723 O O . ALA A 1 92 ? -3.858 -2.247 -6.458 1.00 95.81 92 ALA A O 1
ATOM 724 N N . LEU A 1 93 ? -6.060 -2.634 -6.696 1.00 95.50 93 LEU A N 1
ATOM 725 C CA . LEU A 1 93 ? -5.931 -3.402 -7.932 1.00 95.50 93 LEU A CA 1
ATOM 726 C C . LEU A 1 93 ? -5.319 -2.556 -9.056 1.00 95.50 93 LEU A C 1
ATOM 728 O O . LEU A 1 93 ? -4.361 -2.983 -9.697 1.00 95.50 93 LEU A O 1
ATOM 732 N N . GLY A 1 94 ? -5.820 -1.332 -9.242 1.00 94.81 94 GLY A N 1
ATOM 733 C CA . GLY A 1 94 ? -5.268 -0.385 -10.208 1.00 94.81 94 GLY A CA 1
ATOM 734 C C . GLY A 1 94 ? -3.790 -0.099 -9.959 1.00 94.81 94 GLY A C 1
ATOM 735 O O . GLY A 1 94 ? -2.994 -0.138 -10.890 1.00 94.81 94 GLY A O 1
ATOM 736 N N . LYS A 1 95 ? -3.397 0.106 -8.697 1.00 95.44 95 LYS A N 1
ATOM 737 C CA . LYS A 1 95 ? -2.008 0.359 -8.300 1.00 95.44 95 LYS A CA 1
ATOM 738 C C . LYS A 1 95 ? -1.092 -0.799 -8.678 1.00 95.44 95 LYS A C 1
ATOM 740 O O . LYS A 1 95 ? -0.016 -0.556 -9.218 1.00 95.44 95 LYS A O 1
ATOM 745 N N . ILE A 1 96 ? -1.513 -2.039 -8.424 1.00 94.81 96 ILE A N 1
ATOM 746 C CA . ILE A 1 96 ? -0.744 -3.240 -8.779 1.00 94.81 96 ILE A CA 1
ATOM 747 C C . ILE A 1 96 ? -0.585 -3.323 -10.298 1.00 94.81 96 ILE A C 1
ATOM 749 O O . ILE A 1 96 ? 0.542 -3.404 -10.783 1.00 94.81 96 ILE A O 1
ATOM 753 N N . ILE A 1 97 ? -1.690 -3.229 -11.045 1.00 94.56 97 ILE A N 1
ATOM 754 C CA . ILE A 1 97 ? -1.686 -3.320 -12.512 1.00 94.56 97 ILE A CA 1
ATOM 755 C C . ILE A 1 97 ? -0.800 -2.230 -13.121 1.00 94.56 97 ILE A C 1
ATOM 757 O O . ILE A 1 97 ? 0.063 -2.531 -13.939 1.00 94.56 97 ILE A O 1
ATOM 761 N N . LEU A 1 98 ? -0.959 -0.977 -12.691 1.00 93.56 98 LEU A N 1
ATOM 762 C CA . LEU A 1 98 ? -0.191 0.163 -13.196 1.00 93.56 98 LEU A CA 1
ATOM 763 C C . LEU A 1 98 ? 1.290 0.090 -12.827 1.00 93.56 98 LEU A C 1
ATOM 765 O O . LEU A 1 98 ? 2.136 0.469 -13.631 1.00 93.56 98 LEU A O 1
ATOM 769 N N . THR A 1 99 ? 1.618 -0.415 -11.635 1.00 92.69 99 THR A N 1
ATOM 770 C CA . THR A 1 99 ? 3.014 -0.618 -11.221 1.00 92.69 99 THR A CA 1
ATOM 771 C C . THR A 1 99 ? 3.676 -1.678 -12.092 1.00 92.69 99 THR A C 1
ATOM 773 O O . THR A 1 99 ? 4.759 -1.449 -12.621 1.00 92.69 99 THR A O 1
ATOM 776 N N . VAL A 1 100 ? 3.006 -2.814 -12.298 1.00 92.94 100 VAL A N 1
ATOM 777 C CA . VAL A 1 100 ? 3.494 -3.897 -13.160 1.00 92.94 100 VAL A CA 1
ATOM 778 C C . VAL A 1 100 ? 3.640 -3.411 -14.603 1.00 92.94 100 VAL A C 1
ATOM 780 O O . VAL A 1 100 ? 4.695 -3.577 -15.208 1.00 92.94 100 VAL A O 1
ATOM 783 N N . PHE A 1 101 ? 2.621 -2.740 -15.134 1.00 92.06 101 PHE A N 1
ATOM 784 C CA . PHE A 1 101 ? 2.636 -2.189 -16.485 1.00 92.06 101 PHE A CA 1
ATOM 785 C C . PHE A 1 101 ? 3.725 -1.120 -16.677 1.00 92.06 101 PHE A C 1
ATOM 787 O O . PHE A 1 101 ? 4.422 -1.107 -17.692 1.00 92.06 101 PHE A O 1
ATOM 794 N N . GLY A 1 102 ? 3.927 -0.253 -15.681 1.00 90.69 102 GLY A N 1
ATOM 795 C CA . GLY A 1 102 ? 5.004 0.732 -15.671 1.00 90.69 102 GLY A CA 1
ATOM 796 C C . GLY A 1 102 ? 6.385 0.079 -15.694 1.00 90.69 102 GLY A C 1
ATOM 797 O O . GLY A 1 102 ? 7.226 0.488 -16.490 1.00 90.69 102 GLY A O 1
ATOM 798 N N . LEU A 1 103 ? 6.601 -0.969 -14.893 1.00 90.44 103 LEU A N 1
ATOM 799 C CA . LEU A 1 103 ? 7.849 -1.742 -14.900 1.00 90.44 103 LEU A CA 1
ATOM 800 C C . LEU A 1 103 ? 8.108 -2.388 -16.271 1.00 90.44 103 LEU A C 1
ATOM 802 O O . LEU A 1 103 ? 9.224 -2.296 -16.775 1.00 90.44 103 LEU A O 1
ATOM 806 N N . PHE A 1 104 ? 7.085 -2.964 -16.915 1.00 89.06 104 PHE A N 1
ATOM 807 C CA . PHE A 1 104 ? 7.200 -3.489 -18.285 1.00 89.06 104 PHE A CA 1
ATOM 808 C C . PHE A 1 104 ? 7.499 -2.403 -19.325 1.00 89.06 104 PHE A C 1
ATOM 810 O O . PHE A 1 104 ? 8.200 -2.661 -20.298 1.00 89.06 104 PHE A O 1
ATOM 817 N N . SER A 1 105 ? 7.016 -1.181 -19.099 1.00 88.19 105 SER A N 1
ATOM 818 C CA . SER A 1 105 ? 7.296 -0.018 -19.950 1.00 88.19 105 SER A CA 1
ATOM 819 C C . SER A 1 105 ? 8.673 0.613 -19.682 1.00 88.19 105 SER A C 1
ATOM 821 O O . SER A 1 105 ? 9.019 1.612 -20.309 1.00 88.19 105 SER A O 1
ATOM 823 N N . GLY A 1 106 ? 9.457 0.066 -18.744 1.00 87.25 106 GLY A N 1
ATOM 824 C CA . GLY A 1 106 ? 10.788 0.562 -18.387 1.00 87.25 106 GLY A CA 1
ATOM 825 C C . GLY A 1 106 ? 10.809 1.666 -17.323 1.00 87.25 106 GLY A C 1
ATOM 826 O O . GLY A 1 106 ? 11.827 2.340 -17.177 1.00 87.25 106 GLY A O 1
ATOM 827 N N . ALA A 1 107 ? 9.722 1.887 -16.573 1.00 86.88 107 ALA A N 1
ATOM 828 C CA . ALA A 1 107 ? 9.736 2.844 -15.467 1.00 86.88 107 ALA A CA 1
ATOM 829 C C . ALA A 1 107 ? 10.528 2.303 -14.272 1.00 86.88 107 ALA A C 1
ATOM 831 O O . ALA A 1 107 ? 10.378 1.153 -13.861 1.00 86.88 107 ALA A O 1
ATOM 832 N N . SER A 1 108 ? 11.311 3.183 -13.649 1.00 89.50 108 SER A N 1
ATOM 833 C CA . SER A 1 108 ? 11.957 2.915 -12.366 1.00 89.50 108 SER A CA 1
ATOM 834 C C . SER A 1 108 ? 10.971 3.199 -11.231 1.00 89.50 108 SER A C 1
ATOM 836 O O . SER A 1 108 ? 10.800 4.345 -10.814 1.00 89.50 108 SER A O 1
ATOM 838 N N . ILE A 1 109 ? 10.260 2.164 -10.775 1.00 87.69 109 ILE A N 1
ATOM 839 C CA . ILE A 1 109 ? 9.236 2.274 -9.727 1.00 87.69 109 ILE A CA 1
ATOM 840 C C . ILE A 1 109 ? 9.688 1.504 -8.484 1.00 87.69 109 ILE A C 1
ATOM 842 O O . ILE A 1 109 ? 9.911 0.294 -8.539 1.00 87.69 109 ILE A O 1
ATOM 846 N N . SER A 1 110 ? 9.777 2.200 -7.345 1.00 87.00 110 SER A N 1
ATOM 847 C CA . SER A 1 110 ? 9.964 1.553 -6.041 1.00 87.00 110 SER A CA 1
ATOM 848 C C . SER A 1 110 ? 8.680 0.851 -5.598 1.00 87.00 110 SER A C 1
ATOM 850 O O . SER A 1 110 ? 7.574 1.345 -5.816 1.00 87.00 110 SER A O 1
ATOM 852 N N . ARG A 1 111 ? 8.831 -0.303 -4.943 1.00 87.50 111 ARG A N 1
ATOM 853 C CA . ARG A 1 111 ? 7.712 -1.118 -4.446 1.00 87.50 111 ARG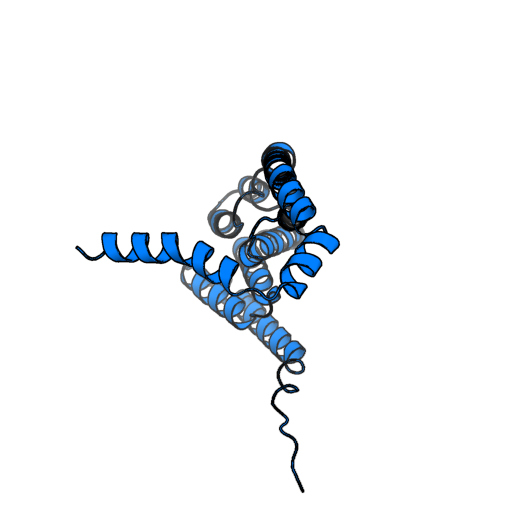 A CA 1
ATOM 854 C C . ARG A 1 111 ? 7.125 -0.578 -3.141 1.00 87.50 111 ARG A C 1
ATOM 856 O O . ARG A 1 111 ? 5.974 -0.874 -2.857 1.00 87.50 111 ARG A O 1
ATOM 863 N N . GLU A 1 112 ? 7.875 0.240 -2.401 1.00 88.94 112 GLU A N 1
ATOM 864 C CA . GLU A 1 112 ? 7.498 0.764 -1.078 1.00 88.94 112 GLU A CA 1
ATOM 865 C C . GLU A 1 112 ? 6.153 1.499 -1.087 1.00 88.94 112 GLU A C 1
ATOM 867 O O . GLU A 1 112 ? 5.257 1.208 -0.299 1.00 88.94 112 GLU A O 1
ATOM 872 N N . GLY A 1 113 ? 5.989 2.449 -2.007 1.00 89.38 113 GLY A N 1
ATOM 873 C CA . GLY A 1 113 ? 4.771 3.247 -2.094 1.00 89.38 113 GLY A CA 1
ATOM 874 C C . GLY A 1 113 ? 3.532 2.434 -2.494 1.00 89.38 113 GLY A C 1
ATOM 875 O O . GLY A 1 113 ? 2.512 2.487 -1.793 1.00 89.38 113 GLY A O 1
ATOM 876 N N . PRO A 1 114 ? 3.599 1.658 -3.595 1.00 93.62 114 PRO A N 1
ATOM 877 C CA . PRO A 1 114 ? 2.519 0.777 -4.011 1.00 93.62 114 PRO A CA 1
ATOM 878 C C . PRO A 1 114 ? 2.084 -0.214 -2.929 1.00 93.62 114 PRO A C 1
ATOM 880 O O . PRO A 1 114 ? 0.882 -0.346 -2.695 1.00 93.62 114 PRO A O 1
ATOM 883 N N . THR A 1 115 ? 3.018 -0.874 -2.234 1.00 93.62 115 THR A N 1
ATOM 884 C CA . THR A 1 115 ? 2.665 -1.866 -1.205 1.00 93.62 115 THR A CA 1
ATOM 885 C C . THR A 1 115 ? 2.005 -1.220 0.010 1.00 93.62 115 THR A C 1
ATOM 887 O O . THR A 1 115 ? 1.034 -1.773 0.528 1.00 93.62 115 THR A O 1
ATOM 890 N N . VAL A 1 116 ? 2.444 -0.022 0.413 1.00 94.19 116 VAL A N 1
ATOM 891 C CA . VAL A 1 116 ? 1.803 0.771 1.475 1.00 94.19 116 VAL A CA 1
ATOM 892 C C . VAL A 1 116 ? 0.344 1.081 1.137 1.00 94.19 116 VAL A C 1
ATOM 894 O O . VAL A 1 116 ? -0.550 0.795 1.934 1.00 94.19 116 VAL A O 1
ATOM 897 N N . GLN A 1 117 ? 0.074 1.630 -0.052 1.00 95.94 117 GLN A N 1
ATOM 898 C CA . GLN A 1 117 ? -1.289 2.013 -0.445 1.00 95.94 117 GLN A CA 1
ATOM 899 C C . GLN A 1 117 ? -2.210 0.796 -0.609 1.00 95.94 117 GLN A C 1
ATOM 901 O O . GLN A 1 117 ? -3.394 0.859 -0.260 1.00 95.94 117 GLN A O 1
ATOM 906 N N . VAL A 1 118 ? -1.675 -0.317 -1.118 1.00 96.44 118 VAL A N 1
ATOM 907 C CA . VAL A 1 118 ? -2.402 -1.586 -1.247 1.00 96.44 118 VAL A CA 1
ATOM 908 C C . VAL A 1 118 ? -2.756 -2.143 0.132 1.00 96.44 118 VAL A C 1
ATOM 910 O O . VAL A 1 118 ? -3.931 -2.412 0.385 1.00 96.44 118 VAL A O 1
ATOM 913 N N . GLY A 1 119 ? -1.789 -2.245 1.048 1.00 94.12 119 GLY A N 1
ATOM 914 C CA . GLY A 1 119 ? -2.023 -2.746 2.405 1.00 94.12 119 GLY A CA 1
ATOM 915 C C . GLY A 1 119 ? -3.032 -1.893 3.178 1.00 94.12 119 GLY A C 1
ATOM 916 O O . GLY A 1 119 ? -3.977 -2.419 3.771 1.00 94.12 119 GLY A O 1
ATOM 917 N N . ALA A 1 120 ? -2.907 -0.567 3.088 1.00 94.62 120 ALA A N 1
ATOM 918 C CA . ALA A 1 120 ? -3.860 0.384 3.655 1.00 94.62 120 ALA A CA 1
ATOM 919 C C . ALA A 1 120 ? -5.283 0.206 3.093 1.00 94.62 120 ALA A C 1
ATOM 921 O O . ALA A 1 120 ? -6.263 0.243 3.839 1.00 94.62 120 ALA A O 1
ATOM 922 N N . SER A 1 121 ? -5.410 -0.018 1.781 1.00 95.50 121 SER A N 1
ATOM 923 C CA . SER A 1 121 ? -6.702 -0.224 1.113 1.00 95.50 121 SER A CA 1
ATOM 924 C C . SER A 1 121 ? -7.372 -1.538 1.517 1.00 95.50 121 SER A C 1
ATOM 926 O O . SER A 1 121 ? -8.590 -1.566 1.698 1.00 95.50 121 SER A O 1
ATOM 928 N N . ILE A 1 122 ? -6.591 -2.608 1.695 1.00 94.88 122 ILE A N 1
ATOM 929 C CA . ILE A 1 122 ? -7.085 -3.906 2.176 1.00 94.88 122 ILE A CA 1
ATOM 930 C C . ILE A 1 122 ? -7.608 -3.765 3.606 1.00 94.88 122 ILE A C 1
ATOM 932 O O . ILE A 1 122 ? -8.748 -4.132 3.884 1.00 94.88 122 ILE A O 1
ATOM 936 N N . MET A 1 123 ? -6.827 -3.165 4.506 1.00 92.06 123 MET A N 1
ATOM 937 C CA . MET A 1 123 ? -7.254 -3.008 5.898 1.00 92.06 123 MET A CA 1
ATOM 938 C C . MET A 1 123 ? -8.406 -2.016 6.065 1.00 92.06 123 MET A C 1
ATOM 940 O O . MET A 1 123 ? -9.249 -2.201 6.942 1.00 92.06 123 MET A O 1
ATOM 944 N N . LEU A 1 124 ? -8.522 -1.007 5.196 1.00 92.88 124 LEU A N 1
ATOM 945 C CA . LEU A 1 124 ? -9.719 -0.169 5.146 1.00 92.88 124 LEU A CA 1
ATOM 946 C C . LEU A 1 124 ? -10.958 -0.968 4.716 1.00 92.88 124 LEU A C 1
ATOM 948 O O . LEU A 1 124 ? -12.044 -0.723 5.241 1.00 92.88 124 LEU A O 1
ATOM 952 N N . ALA A 1 125 ? -10.821 -1.920 3.789 1.00 92.12 125 ALA A N 1
ATOM 953 C CA . ALA A 1 125 ? -11.919 -2.811 3.430 1.00 92.12 125 ALA A CA 1
ATOM 954 C C . ALA A 1 125 ? -12.320 -3.693 4.623 1.00 92.12 125 ALA A C 1
ATOM 956 O O . ALA A 1 125 ? -13.502 -3.747 4.950 1.00 92.12 125 ALA A O 1
ATOM 957 N N . VAL A 1 126 ? -11.354 -4.278 5.340 1.00 89.56 126 VAL A N 1
ATOM 958 C CA . VAL A 1 126 ? -11.599 -5.053 6.574 1.00 89.56 126 VAL A CA 1
ATOM 959 C C . VAL A 1 126 ? -12.299 -4.203 7.644 1.00 89.56 126 VAL A C 1
ATOM 961 O O . VAL A 1 126 ? -13.279 -4.644 8.243 1.00 89.56 126 VAL A O 1
ATOM 964 N N . ALA A 1 127 ? -11.876 -2.948 7.831 1.00 87.81 127 ALA A N 1
ATOM 965 C CA . ALA A 1 127 ? -12.482 -2.015 8.786 1.00 87.81 127 ALA A CA 1
ATOM 966 C C . ALA A 1 127 ? -13.974 -1.745 8.521 1.00 87.81 127 ALA A C 1
ATOM 968 O O . ALA A 1 127 ? -14.722 -1.426 9.445 1.00 87.81 127 ALA A O 1
ATOM 969 N N . ARG A 1 128 ? -14.426 -1.860 7.263 1.00 83.56 128 ARG A N 1
ATOM 970 C CA . ARG A 1 128 ? -15.847 -1.702 6.912 1.00 83.56 128 ARG A CA 1
ATOM 971 C C . ARG A 1 128 ? -16.700 -2.870 7.398 1.00 83.56 128 ARG A C 1
ATOM 973 O O . ARG A 1 128 ? -17.860 -2.643 7.718 1.00 83.56 128 ARG A O 1
ATOM 980 N N . PHE A 1 129 ? -16.126 -4.069 7.487 1.00 80.19 129 PHE A N 1
ATOM 981 C CA . PHE A 1 129 ? -16.811 -5.265 7.981 1.00 80.19 129 PHE A CA 1
ATOM 982 C C . PHE A 1 129 ? -16.718 -5.410 9.509 1.00 80.19 129 PHE A C 1
ATOM 984 O O . PHE A 1 129 ? 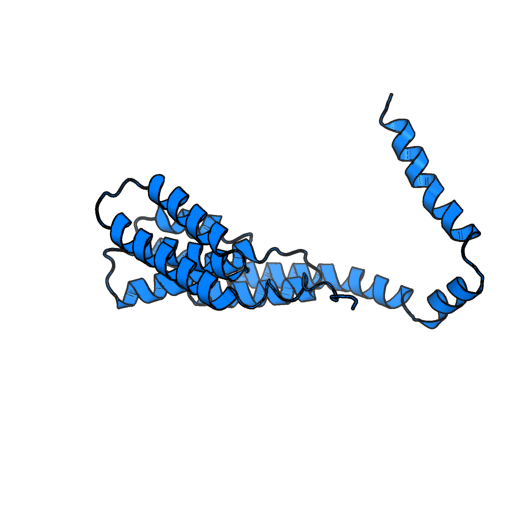-17.668 -5.868 10.131 1.00 80.19 129 PHE A O 1
ATOM 991 N N . GLY A 1 130 ? -15.604 -4.989 10.123 1.00 69.38 130 GLY A N 1
ATOM 992 C CA . GLY A 1 130 ? -15.327 -5.168 11.560 1.00 69.38 130 GLY A CA 1
ATOM 993 C C . GLY A 1 130 ? -15.737 -4.018 12.495 1.00 69.38 130 GLY A C 1
ATOM 994 O O . GLY A 1 130 ? -15.433 -4.068 13.683 1.00 69.38 130 GLY A O 1
ATOM 995 N N . GLY A 1 131 ? -16.398 -2.973 11.986 1.00 66.19 131 GLY A N 1
ATOM 996 C CA . GLY A 1 131 ? -16.805 -1.798 12.769 1.00 66.19 131 GLY A CA 1
ATOM 997 C C . GLY A 1 131 ? -15.805 -0.629 12.714 1.00 66.19 131 GLY A C 1
ATOM 998 O O . GLY A 1 131 ? -14.587 -0.789 12.723 1.00 66.19 131 GLY A O 1
ATOM 999 N N . LYS A 1 132 ? -16.330 0.605 12.661 1.00 68.44 132 LYS A N 1
ATOM 1000 C CA . LYS A 1 132 ? -15.562 1.828 12.331 1.00 68.44 132 LYS A CA 1
ATOM 1001 C C . LYS A 1 132 ? -14.571 2.290 13.413 1.00 68.44 132 LYS A C 1
ATOM 1003 O O . LYS A 1 132 ? -13.726 3.141 13.114 1.00 68.44 132 LYS A O 1
ATOM 1008 N N . ALA A 1 133 ? -14.657 1.745 14.630 1.00 62.19 133 ALA A N 1
ATOM 1009 C CA . ALA A 1 133 ? -14.008 2.261 15.840 1.00 62.19 133 ALA A CA 1
ATOM 1010 C C . ALA A 1 133 ? -12.468 2.336 15.774 1.00 62.19 133 ALA A C 1
ATOM 1012 O O . ALA A 1 133 ? -11.872 3.101 16.523 1.00 62.19 133 ALA A O 1
ATOM 1013 N N . GLN A 1 134 ? -11.813 1.607 14.860 1.00 76.19 134 GLN A N 1
ATOM 1014 C CA . GLN A 1 134 ? -10.346 1.605 14.728 1.00 76.19 134 GLN A CA 1
ATOM 1015 C C . GLN A 1 134 ? -9.844 1.812 13.292 1.00 76.19 134 GLN A C 1
ATOM 1017 O O . GLN A 1 134 ? -8.722 1.442 12.956 1.00 76.19 134 GLN A O 1
ATOM 1022 N N . THR A 1 135 ? -10.641 2.448 12.426 1.00 86.00 135 THR A N 1
ATOM 1023 C CA . THR A 1 135 ? -10.300 2.600 10.996 1.00 86.00 135 THR A CA 1
ATOM 1024 C C . THR A 1 135 ? -8.908 3.215 10.764 1.00 86.00 135 THR A C 1
ATOM 1026 O O . THR A 1 135 ? -8.178 2.768 9.887 1.00 86.00 135 THR A O 1
ATOM 1029 N N . ARG A 1 136 ? -8.506 4.217 11.563 1.00 86.75 136 ARG A N 1
ATOM 1030 C CA . ARG A 1 136 ? -7.181 4.864 11.455 1.00 86.75 136 ARG A CA 1
ATOM 1031 C C . ARG A 1 136 ? -6.027 3.926 11.819 1.00 86.75 136 ARG A C 1
ATOM 1033 O O . ARG A 1 136 ? -4.982 3.975 11.171 1.00 86.75 136 ARG A O 1
ATOM 1040 N N . GLY A 1 137 ? -6.225 3.101 12.848 1.00 84.56 137 GLY A N 1
ATOM 1041 C CA . GLY A 1 137 ? -5.262 2.089 13.281 1.00 84.56 137 GLY A CA 1
ATOM 1042 C C . GLY A 1 137 ? -5.135 0.968 12.254 1.00 84.56 137 GLY A C 1
ATOM 1043 O O . GLY A 1 137 ? -4.025 0.591 11.905 1.00 84.56 137 GLY A O 1
ATOM 1044 N N . LEU A 1 138 ? -6.256 0.520 11.680 1.00 87.69 138 LEU A N 1
ATOM 1045 C CA . LEU A 1 138 ? -6.273 -0.492 10.620 1.00 87.69 138 LEU A CA 1
ATOM 1046 C C . LEU A 1 138 ? -5.592 -0.004 9.336 1.00 87.69 138 LEU A C 1
ATOM 1048 O O . LEU A 1 138 ? -4.770 -0.726 8.780 1.00 87.69 138 LEU A O 1
ATOM 1052 N N . ILE A 1 139 ? -5.858 1.233 8.898 1.00 91.12 139 ILE A N 1
ATOM 1053 C CA . ILE A 1 139 ? -5.140 1.839 7.762 1.00 91.12 139 ILE A CA 1
ATOM 1054 C C . ILE A 1 139 ? -3.632 1.819 8.022 1.00 91.12 139 ILE A C 1
ATOM 1056 O O . ILE A 1 139 ? -2.872 1.419 7.146 1.00 91.12 139 ILE A O 1
ATOM 1060 N N . LEU A 1 140 ? -3.199 2.210 9.225 1.00 89.94 140 LEU A N 1
ATOM 1061 C CA . LEU A 1 140 ? -1.782 2.214 9.563 1.00 89.94 140 LEU A CA 1
ATOM 1062 C C . LEU A 1 140 ? -1.171 0.813 9.611 1.00 89.94 140 LEU A C 1
ATOM 1064 O O . LEU A 1 140 ? -0.086 0.611 9.075 1.00 89.94 140 LEU A O 1
ATOM 1068 N N . ALA A 1 141 ? -1.864 -0.146 10.223 1.00 88.12 141 ALA A N 1
ATOM 1069 C CA . ALA A 1 141 ? -1.427 -1.534 10.270 1.00 88.12 141 ALA A CA 1
ATOM 1070 C C . ALA A 1 141 ? -1.257 -2.102 8.853 1.00 88.12 141 ALA A C 1
ATOM 1072 O O . ALA A 1 141 ? -0.252 -2.741 8.559 1.00 88.12 141 ALA A O 1
ATOM 1073 N N . GLY A 1 142 ? -2.194 -1.794 7.949 1.00 91.38 142 GLY A N 1
ATOM 1074 C CA . GLY A 1 142 ? -2.101 -2.147 6.535 1.00 91.38 142 GLY A CA 1
ATOM 1075 C C . GLY A 1 142 ? -0.902 -1.504 5.838 1.00 91.38 142 GLY A C 1
ATOM 1076 O O . GLY A 1 142 ? -0.159 -2.195 5.145 1.00 91.38 142 GLY A O 1
ATOM 1077 N N . SER A 1 143 ? -0.674 -0.206 6.054 1.00 92.50 143 SER A N 1
ATOM 1078 C CA . SER A 1 143 ? 0.507 0.498 5.537 1.00 92.50 143 SER A CA 1
ATOM 1079 C C . SER A 1 143 ? 1.812 -0.142 6.017 1.00 92.50 143 SER A C 1
ATOM 1081 O O . SER A 1 143 ? 2.689 -0.432 5.208 1.00 92.50 143 SER A O 1
ATOM 1083 N N . ALA A 1 144 ? 1.926 -0.404 7.321 1.00 90.25 144 ALA A N 1
ATOM 1084 C CA . ALA A 1 144 ? 3.102 -1.007 7.940 1.00 90.25 144 ALA A CA 1
ATOM 1085 C C . ALA A 1 144 ? 3.360 -2.433 7.434 1.00 90.25 144 ALA A C 1
ATOM 1087 O O . ALA A 1 144 ? 4.501 -2.778 7.130 1.00 90.25 144 ALA A O 1
ATOM 1088 N N . ALA A 1 145 ? 2.307 -3.239 7.270 1.00 89.06 145 ALA A N 1
ATOM 1089 C CA . ALA A 1 145 ? 2.400 -4.564 6.661 1.00 89.06 145 ALA A CA 1
ATOM 1090 C C . ALA A 1 145 ? 2.888 -4.492 5.203 1.00 89.06 145 ALA A C 1
ATOM 1092 O O . ALA A 1 145 ? 3.718 -5.299 4.790 1.00 89.06 145 ALA A O 1
ATOM 1093 N N . GLY A 1 146 ? 2.434 -3.491 4.440 1.00 89.38 146 GLY A N 1
ATOM 1094 C CA . GLY A 1 146 ? 2.911 -3.226 3.082 1.00 89.38 146 GLY A CA 1
ATOM 1095 C C . GLY A 1 146 ? 4.412 -2.924 3.015 1.00 89.38 146 GLY A C 1
ATOM 1096 O O . GLY A 1 146 ? 5.093 -3.407 2.110 1.00 89.38 146 GLY A O 1
ATOM 1097 N N . ILE A 1 147 ? 4.946 -2.181 3.988 1.00 89.19 147 ILE A N 1
ATOM 1098 C CA . ILE A 1 147 ? 6.396 -1.955 4.123 1.00 89.19 147 ILE A CA 1
ATOM 1099 C C . ILE A 1 147 ? 7.095 -3.247 4.547 1.00 89.19 147 ILE A C 1
ATOM 1101 O O . ILE A 1 147 ? 8.110 -3.616 3.977 1.00 89.19 147 ILE A O 1
ATOM 1105 N N . ALA A 1 148 ? 6.555 -3.992 5.508 1.00 85.94 148 ALA A N 1
ATOM 1106 C CA . ALA A 1 148 ? 7.184 -5.235 5.947 1.00 85.94 148 ALA A CA 1
ATOM 1107 C C . ALA A 1 148 ? 7.298 -6.282 4.817 1.00 85.94 148 ALA A C 1
ATOM 1109 O O . ALA A 1 148 ? 8.260 -7.049 4.783 1.00 85.94 148 ALA A O 1
ATOM 1110 N N . ALA A 1 149 ? 6.360 -6.277 3.864 1.00 84.94 149 ALA A N 1
ATOM 1111 C CA . ALA A 1 149 ? 6.326 -7.199 2.731 1.00 84.94 149 ALA A CA 1
ATOM 1112 C C . ALA A 1 149 ? 7.485 -7.027 1.727 1.00 84.94 149 ALA A C 1
ATOM 1114 O O . ALA A 1 149 ? 7.727 -7.929 0.928 1.00 84.94 149 ALA A O 1
ATOM 1115 N N . ILE A 1 150 ? 8.230 -5.914 1.754 1.00 83.88 150 ILE A N 1
ATOM 1116 C CA . ILE A 1 150 ? 9.377 -5.686 0.852 1.00 83.88 150 ILE A CA 1
ATOM 1117 C C . ILE A 1 150 ? 10.699 -6.268 1.389 1.00 83.88 150 ILE A C 1
ATOM 1119 O O . ILE A 1 150 ? 11.773 -5.750 1.098 1.00 83.88 150 ILE A O 1
ATOM 1123 N N . ASN A 1 151 ? 10.636 -7.362 2.156 1.00 79.50 151 ASN A N 1
ATOM 1124 C CA . ASN A 1 151 ? 11.776 -8.006 2.828 1.00 79.50 151 ASN A CA 1
ATOM 1125 C C . ASN A 1 151 ? 12.497 -7.120 3.868 1.00 79.50 151 ASN A C 1
ATOM 1127 O O . ASN A 1 151 ? 13.624 -7.418 4.260 1.00 79.50 151 ASN A O 1
ATOM 1131 N N . THR A 1 152 ? 11.851 -6.057 4.357 1.00 84.00 152 THR A N 1
ATOM 1132 C CA . THR A 1 152 ? 12.372 -5.173 5.417 1.00 84.00 152 THR A CA 1
ATOM 1133 C C . THR A 1 152 ? 11.372 -5.040 6.579 1.00 84.00 152 THR A C 1
ATOM 1135 O O . THR A 1 152 ? 10.875 -3.954 6.877 1.00 84.00 152 THR A O 1
ATOM 1138 N N . PRO A 1 153 ? 11.076 -6.134 7.308 1.00 79.12 153 PRO A N 1
ATOM 1139 C CA . PRO A 1 153 ? 10.069 -6.136 8.377 1.00 79.12 153 PRO A CA 1
ATOM 1140 C C . PRO A 1 153 ? 10.350 -5.121 9.494 1.00 79.12 153 PRO A C 1
ATOM 1142 O O . PRO A 1 153 ? 9.415 -4.504 10.003 1.00 79.12 153 PRO A O 1
ATOM 1145 N N . LEU A 1 154 ? 11.623 -4.869 9.828 1.00 83.06 154 LEU A N 1
ATOM 1146 C CA . LEU A 1 154 ? 12.001 -3.844 10.810 1.00 83.06 154 LEU A CA 1
ATOM 1147 C C . LEU A 1 154 ? 11.564 -2.435 10.384 1.00 83.06 154 LEU A C 1
ATOM 1149 O O . LEU A 1 154 ? 11.106 -1.666 11.226 1.00 83.06 154 LEU A O 1
ATOM 1153 N N . ALA A 1 155 ? 11.645 -2.112 9.089 1.00 84.56 155 ALA A N 1
ATOM 1154 C CA . ALA A 1 155 ? 11.208 -0.816 8.574 1.00 84.56 155 ALA A CA 1
ATOM 1155 C C . ALA A 1 155 ? 9.693 -0.632 8.752 1.00 84.56 155 ALA A C 1
ATOM 1157 O O . ALA A 1 155 ? 9.250 0.444 9.144 1.00 84.56 155 ALA A O 1
ATOM 1158 N N . GLY A 1 156 ? 8.904 -1.693 8.548 1.00 83.00 156 GLY A N 1
ATOM 1159 C CA . GLY A 1 156 ? 7.459 -1.667 8.793 1.00 83.00 156 GLY A CA 1
ATOM 1160 C C . GLY A 1 156 ? 7.103 -1.432 10.264 1.00 83.00 156 GLY A C 1
ATOM 1161 O O . GLY A 1 156 ? 6.210 -0.638 10.557 1.00 83.00 156 GLY A O 1
ATOM 1162 N N . ILE A 1 157 ? 7.831 -2.065 11.192 1.00 82.69 157 ILE A N 1
ATOM 1163 C CA . ILE A 1 157 ? 7.638 -1.871 12.640 1.00 82.69 157 ILE A CA 1
ATOM 1164 C C . ILE A 1 157 ? 7.989 -0.434 13.050 1.00 82.69 157 ILE A C 1
ATOM 1166 O O . ILE A 1 157 ? 7.189 0.221 13.716 1.00 82.69 157 ILE A O 1
ATOM 1170 N N . VAL A 1 158 ? 9.159 0.073 12.643 1.00 85.88 158 VAL A N 1
ATOM 1171 C CA . VAL A 1 158 ? 9.607 1.436 12.982 1.00 85.88 158 VAL A CA 1
ATOM 1172 C C . VAL A 1 158 ? 8.651 2.479 12.413 1.00 85.88 158 VAL A C 1
ATOM 1174 O O . VAL A 1 158 ? 8.239 3.380 13.140 1.00 85.88 158 VAL A O 1
ATOM 1177 N N . PHE A 1 159 ? 8.228 2.311 11.158 1.00 86.56 159 PHE A N 1
ATOM 1178 C CA . PHE A 1 159 ? 7.234 3.178 10.534 1.00 86.56 159 PHE A CA 1
ATOM 1179 C C . PHE A 1 159 ? 5.929 3.219 11.336 1.00 86.56 159 PHE A C 1
ATOM 1181 O O . PHE A 1 159 ? 5.401 4.296 11.601 1.00 86.56 159 PHE A O 1
ATOM 1188 N N . ALA A 1 160 ? 5.417 2.063 11.770 1.00 81.44 160 ALA A N 1
ATOM 1189 C CA . ALA A 1 160 ? 4.213 2.017 12.592 1.00 81.44 160 ALA A CA 1
ATOM 1190 C C . ALA A 1 160 ? 4.402 2.748 13.927 1.00 81.44 160 ALA A C 1
ATOM 1192 O O . ALA A 1 160 ? 3.541 3.532 14.316 1.00 81.44 160 ALA A O 1
ATOM 1193 N N . ILE A 1 161 ? 5.529 2.536 14.612 1.00 80.56 161 ILE A N 1
ATOM 1194 C CA . ILE A 1 161 ? 5.830 3.206 15.884 1.00 80.56 161 ILE A CA 1
ATOM 1195 C C . ILE A 1 161 ? 5.885 4.723 15.692 1.00 80.56 161 ILE A C 1
ATOM 1197 O O . ILE A 1 161 ? 5.234 5.456 16.440 1.00 80.56 161 ILE A O 1
ATOM 1201 N N . GLU A 1 162 ? 6.617 5.200 14.686 1.00 83.81 162 GLU A N 1
ATOM 1202 C CA . GLU A 1 162 ? 6.759 6.628 14.394 1.00 83.81 162 GLU A CA 1
ATOM 1203 C C . GLU A 1 162 ? 5.396 7.275 14.107 1.00 83.81 162 GLU A C 1
ATOM 1205 O O . GLU A 1 162 ? 5.027 8.297 14.690 1.00 83.81 162 GLU A O 1
ATOM 1210 N N . GLU A 1 163 ? 4.605 6.635 13.254 1.00 78.88 163 GLU A N 1
ATOM 1211 C CA . GLU A 1 163 ? 3.349 7.169 12.740 1.00 78.88 163 GLU A CA 1
ATOM 1212 C C . GLU A 1 163 ? 2.192 7.068 13.766 1.00 78.88 163 GLU A C 1
ATOM 1214 O O . GLU A 1 163 ? 1.253 7.875 13.743 1.00 78.88 163 GLU A O 1
ATOM 1219 N N . MET A 1 164 ? 2.267 6.137 14.730 1.00 71.62 164 MET A N 1
ATOM 1220 C CA . MET A 1 164 ? 1.372 6.088 15.904 1.00 71.62 164 MET A CA 1
ATOM 1221 C C . MET A 1 164 ? 1.759 7.103 16.968 1.00 71.62 164 MET A C 1
ATOM 1223 O O . MET A 1 164 ? 0.872 7.732 17.541 1.00 71.62 164 MET A O 1
ATOM 1227 N N . SER A 1 165 ? 3.058 7.314 17.190 1.00 67.69 165 SER A N 1
ATOM 1228 C CA . SER A 1 165 ? 3.563 8.294 18.162 1.00 67.69 165 SER A CA 1
ATOM 1229 C C . SER A 1 165 ? 3.173 9.726 17.784 1.00 67.69 165 SER A C 1
ATOM 1231 O O . SER A 1 165 ? 2.908 10.548 18.656 1.00 67.69 165 SER A O 1
ATOM 1233 N N . ARG A 1 166 ? 3.040 10.012 16.481 1.00 68.56 166 ARG A N 1
ATOM 1234 C CA . ARG A 1 166 ? 2.526 11.293 15.964 1.00 68.56 166 ARG A CA 1
ATOM 1235 C C . ARG A 1 166 ? 1.017 11.497 16.182 1.00 68.56 166 ARG A C 1
ATOM 1237 O O . ARG A 1 166 ? 0.540 12.622 16.071 1.00 68.56 166 ARG A O 1
ATOM 1244 N N . THR A 1 167 ? 0.251 10.440 16.481 1.00 60.72 167 THR A N 1
ATOM 1245 C CA . THR A 1 167 ? -1.221 10.486 16.577 1.00 60.72 167 THR A CA 1
ATOM 1246 C C . THR A 1 167 ? -1.677 10.174 18.011 1.00 60.72 167 THR A C 1
ATOM 1248 O O . THR A 1 167 ? -1.897 9.019 18.373 1.00 60.72 167 THR A O 1
ATOM 1251 N N . ALA A 1 168 ? -1.823 11.203 18.846 1.00 51.06 168 ALA A N 1
ATOM 1252 C CA . ALA A 1 168 ? -2.111 11.098 20.283 1.00 51.06 168 ALA A CA 1
ATOM 1253 C C . ALA A 1 168 ? -3.576 10.719 20.645 1.00 51.06 168 ALA A C 1
ATOM 1255 O O . ALA A 1 168 ? -4.208 11.392 21.455 1.00 51.06 168 ALA A O 1
ATOM 1256 N N . GLU A 1 169 ? -4.147 9.640 20.085 1.00 50.91 169 GLU A N 1
ATOM 1257 C CA . GLU A 1 169 ? -5.431 9.066 20.555 1.00 50.91 169 GLU A CA 1
ATOM 1258 C C . GLU A 1 169 ? -5.177 7.832 21.456 1.00 50.91 169 GLU A C 1
ATOM 1260 O O . GLU A 1 169 ? -4.898 6.714 21.023 1.00 50.91 169 GLU A O 1
ATOM 1265 N N . SER A 1 170 ? -5.258 8.078 22.765 1.00 49.25 170 SER A N 1
ATOM 1266 C CA . SER A 1 170 ? -4.554 7.407 23.871 1.00 49.25 170 SER A CA 1
ATOM 1267 C C . SER A 1 170 ? -4.963 5.970 24.273 1.00 49.25 170 SER A C 1
ATOM 1269 O O . SER A 1 170 ? -4.446 5.484 25.277 1.00 49.25 170 SER A O 1
ATOM 1271 N N . ARG A 1 171 ? -5.852 5.237 23.585 1.00 50.78 171 ARG A N 1
ATOM 1272 C CA . ARG A 1 171 ? -6.241 3.873 24.059 1.00 50.78 171 ARG A CA 1
ATOM 1273 C C . ARG A 1 171 ? -6.335 2.774 22.999 1.00 50.78 171 ARG A C 1
ATOM 1275 O O . ARG A 1 171 ? -6.083 1.620 23.325 1.00 50.78 171 ARG A O 1
ATOM 1282 N N . ALA A 1 172 ? -6.592 3.106 21.733 1.00 51.84 172 ALA A N 1
ATOM 1283 C CA . ALA A 1 172 ? -6.575 2.122 20.640 1.00 51.84 172 ALA A CA 1
ATOM 1284 C C . ALA A 1 172 ? -5.152 1.819 20.120 1.00 51.84 172 ALA A C 1
ATOM 1286 O O . ALA A 1 172 ? -4.934 0.808 19.456 1.00 51.84 172 ALA A O 1
ATOM 1287 N N . ASN A 1 173 ? -4.172 2.668 20.451 1.00 61.53 173 ASN A N 1
ATOM 1288 C CA . ASN A 1 173 ? -2.811 2.553 19.932 1.00 61.53 173 ASN A CA 1
ATOM 1289 C C . ASN A 1 173 ? -2.031 1.352 20.497 1.00 61.53 173 ASN A C 1
ATOM 1291 O O . ASN A 1 173 ? -1.231 0.768 19.778 1.00 61.53 173 ASN A O 1
ATOM 1295 N N . GLY A 1 174 ? -2.275 0.936 21.743 1.00 63.22 174 GLY A N 1
ATOM 1296 C CA . GLY A 1 174 ? -1.519 -0.165 22.356 1.00 63.22 174 GLY A CA 1
ATOM 1297 C C . GLY A 1 174 ? -1.737 -1.512 21.659 1.00 63.22 174 GLY A C 1
ATOM 1298 O O . GLY A 1 174 ? -0.773 -2.176 21.299 1.00 63.22 174 GLY A O 1
ATOM 1299 N N . LEU A 1 175 ? -3.000 -1.882 21.412 1.00 68.06 175 LEU A N 1
ATOM 1300 C CA . LEU A 1 175 ? -3.368 -3.158 20.779 1.00 68.06 175 LEU A CA 1
ATOM 1301 C C . LEU A 1 175 ? -2.920 -3.248 19.316 1.00 68.06 175 LEU A C 1
ATOM 1303 O O . LEU A 1 175 ? -2.491 -4.303 18.857 1.00 68.06 175 LEU A O 1
ATOM 1307 N N . VAL A 1 176 ? -3.009 -2.142 18.574 1.00 68.00 176 VAL A N 1
ATOM 1308 C CA . VAL A 1 176 ? -2.560 -2.108 17.176 1.00 68.00 176 VAL A CA 1
ATOM 1309 C C . VAL A 1 176 ? -1.030 -2.146 17.102 1.00 68.00 176 VAL A C 1
ATOM 1311 O O . VAL A 1 176 ? -0.493 -2.876 16.273 1.00 68.00 176 VAL A O 1
ATOM 1314 N N . LEU A 1 177 ? -0.319 -1.446 17.999 1.00 69.62 177 LEU A N 1
ATOM 1315 C CA . LEU A 1 177 ? 1.145 -1.531 18.094 1.00 69.62 177 LEU A CA 1
ATOM 1316 C C . LEU A 1 177 ? 1.608 -2.953 18.404 1.00 69.62 177 LEU A C 1
ATOM 1318 O O . LEU A 1 177 ? 2.492 -3.462 17.719 1.00 69.62 177 LEU A O 1
ATOM 1322 N N . THR A 1 178 ? 1.012 -3.613 19.401 1.00 69.88 178 THR A N 1
ATOM 1323 C CA . THR A 1 178 ? 1.394 -4.986 19.751 1.00 69.88 178 THR A CA 1
ATOM 1324 C C . THR A 1 178 ? 1.091 -5.957 18.616 1.00 69.88 178 THR A C 1
ATOM 1326 O O . THR A 1 178 ? 1.943 -6.785 18.306 1.00 69.88 178 THR A O 1
ATOM 1329 N N . ALA A 1 179 ? -0.046 -5.821 17.925 1.00 70.88 179 ALA A N 1
ATOM 1330 C CA . ALA A 1 179 ? -0.360 -6.633 16.749 1.00 70.88 179 ALA A CA 1
ATOM 1331 C C . ALA A 1 179 ? 0.663 -6.448 15.612 1.00 70.88 179 ALA A C 1
ATOM 1333 O O . ALA A 1 179 ? 1.108 -7.432 15.020 1.00 70.88 179 ALA A O 1
ATOM 1334 N N . VAL A 1 180 ? 1.084 -5.209 15.331 1.00 70.38 180 VAL A N 1
ATOM 1335 C CA . VAL A 1 180 ? 2.097 -4.920 14.301 1.00 70.38 180 VAL A CA 1
ATOM 1336 C C . VAL A 1 180 ? 3.469 -5.469 14.696 1.00 70.38 180 VAL A C 1
ATOM 1338 O O . VAL A 1 180 ? 4.126 -6.107 13.875 1.00 70.38 180 VAL A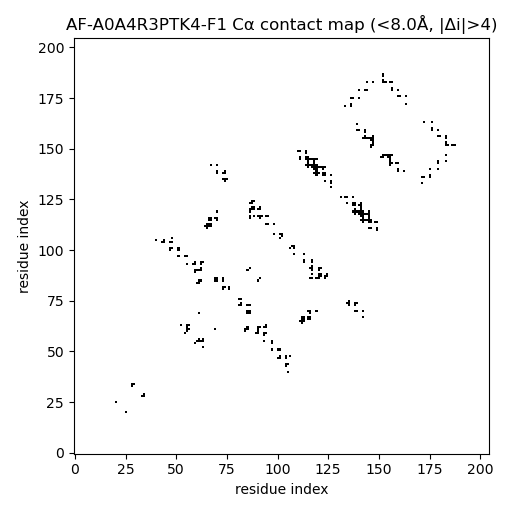 O 1
ATOM 1341 N N . ILE A 1 181 ? 3.890 -5.274 15.949 1.00 76.44 181 ILE A N 1
ATOM 1342 C CA . ILE A 1 181 ? 5.162 -5.802 16.461 1.00 76.44 181 ILE A CA 1
ATOM 1343 C C . ILE A 1 181 ? 5.167 -7.332 16.385 1.00 76.44 181 ILE A C 1
ATOM 1345 O O . ILE A 1 181 ? 6.104 -7.907 15.837 1.00 76.44 181 ILE A O 1
ATOM 1349 N N . LEU A 1 182 ? 4.110 -7.999 16.861 1.00 78.00 182 LEU A N 1
ATOM 1350 C CA . LEU A 1 182 ? 3.991 -9.459 16.813 1.00 78.00 182 LEU A CA 1
ATOM 1351 C C . LEU A 1 182 ? 3.984 -9.986 15.374 1.00 78.00 182 LEU A C 1
ATOM 1353 O O . LEU A 1 182 ? 4.669 -10.964 15.083 1.00 78.00 182 LEU A O 1
ATOM 1357 N N . SER A 1 183 ? 3.282 -9.316 14.457 1.00 71.50 183 SER A N 1
ATOM 1358 C CA . SER A 1 183 ? 3.300 -9.668 13.035 1.00 71.50 183 SER A CA 1
ATOM 1359 C C . SER A 1 183 ? 4.691 -9.507 12.419 1.00 71.50 183 SER A C 1
ATOM 1361 O O . SER A 1 183 ? 5.107 -10.353 11.630 1.00 71.50 183 SER A O 1
ATOM 1363 N N . GLY A 1 184 ? 5.415 -8.438 12.755 1.00 72.94 184 GLY A N 1
ATOM 1364 C CA . GLY A 1 184 ? 6.767 -8.202 12.256 1.00 72.94 184 GLY A CA 1
ATOM 1365 C C . GLY A 1 184 ? 7.785 -9.199 12.818 1.00 72.94 184 GLY A C 1
ATOM 1366 O O . GLY A 1 184 ? 8.631 -9.694 12.076 1.00 72.94 184 GLY A O 1
ATOM 1367 N N . LEU A 1 185 ? 7.660 -9.566 14.096 1.00 79.00 185 LEU A N 1
ATOM 1368 C CA . LEU A 1 185 ? 8.451 -10.629 14.722 1.00 79.00 185 LEU A CA 1
ATOM 1369 C C . LEU A 1 185 ? 8.149 -12.003 14.111 1.00 79.00 185 LEU A C 1
ATOM 1371 O O . LEU A 1 185 ? 9.077 -12.759 13.836 1.00 79.00 185 LEU A O 1
ATOM 1375 N N . ALA A 1 186 ? 6.880 -12.313 13.834 1.00 77.81 186 ALA A N 1
ATOM 1376 C CA . ALA A 1 186 ? 6.497 -13.537 13.133 1.00 77.81 186 ALA A CA 1
ATOM 1377 C C . ALA A 1 186 ? 7.073 -13.573 11.709 1.00 77.81 186 ALA A C 1
ATOM 1379 O O . ALA A 1 186 ? 7.644 -14.582 11.300 1.00 77.81 186 ALA A O 1
ATOM 1380 N N . ALA A 1 187 ? 7.005 -12.456 10.976 1.00 68.81 187 ALA A N 1
ATOM 1381 C CA . ALA A 1 187 ? 7.619 -12.335 9.658 1.00 68.81 187 ALA A CA 1
ATOM 1382 C C . ALA A 1 187 ? 9.143 -12.535 9.715 1.00 68.81 187 ALA A C 1
ATOM 1384 O O . ALA A 1 187 ? 9.691 -13.239 8.871 1.00 68.81 187 ALA A O 1
ATOM 1385 N N . LEU A 1 188 ? 9.828 -11.983 10.724 1.00 73.06 188 LEU A N 1
ATOM 1386 C CA . LEU A 1 188 ? 11.258 -12.214 10.959 1.00 73.06 188 LEU A CA 1
ATOM 1387 C C . LEU A 1 188 ? 11.566 -13.680 11.282 1.00 73.06 188 LEU A C 1
ATOM 1389 O O . LEU A 1 188 ? 12.513 -14.231 10.726 1.00 73.06 188 LEU A O 1
ATOM 1393 N N . GLY A 1 189 ? 10.757 -14.324 12.126 1.00 75.31 189 GLY A N 1
ATOM 1394 C CA . GLY A 1 189 ? 10.891 -15.744 12.452 1.00 75.31 189 GLY A CA 1
ATOM 1395 C C . GLY A 1 189 ? 10.731 -16.646 11.226 1.00 75.31 189 GLY A C 1
ATOM 1396 O O . GLY A 1 189 ? 11.537 -17.549 11.019 1.00 75.31 189 GLY A O 1
ATOM 1397 N N . LEU A 1 190 ? 9.755 -16.350 10.362 1.00 71.81 190 LEU A N 1
ATOM 1398 C CA . LEU A 1 190 ? 9.546 -17.063 9.095 1.00 71.81 190 LEU A CA 1
ATOM 1399 C C . LEU A 1 190 ? 10.656 -16.776 8.070 1.00 71.81 190 LEU A C 1
ATOM 1401 O O . LEU A 1 190 ? 11.069 -17.667 7.332 1.00 71.81 190 LEU A O 1
ATOM 1405 N N . SER A 1 191 ? 11.176 -15.547 8.043 1.00 65.25 191 SER A N 1
ATOM 1406 C CA . SER A 1 191 ? 12.251 -15.131 7.127 1.00 65.25 191 SER A CA 1
ATOM 1407 C C . SER A 1 191 ? 13.642 -15.595 7.576 1.00 65.25 191 SER A C 1
ATOM 1409 O O . SER A 1 191 ? 14.581 -15.591 6.777 1.00 65.25 191 SER A O 1
ATOM 1411 N N . GLY A 1 192 ? 13.783 -16.012 8.841 1.00 55.91 192 GLY A N 1
ATOM 1412 C CA . GLY A 1 192 ? 15.040 -16.343 9.518 1.00 55.91 192 GLY A CA 1
ATOM 1413 C C . GLY A 1 192 ? 15.875 -17.453 8.874 1.00 55.91 192 GLY A C 1
ATOM 1414 O O . GLY A 1 192 ? 17.018 -17.648 9.278 1.00 55.91 192 GLY A O 1
ATOM 1415 N N . SER A 1 193 ? 15.359 -18.130 7.840 1.00 55.97 193 SER A N 1
ATOM 1416 C CA . SER A 1 193 ? 16.086 -19.183 7.123 1.00 55.97 193 SER A CA 1
ATOM 1417 C C . SER A 1 193 ? 16.730 -18.784 5.791 1.00 55.97 193 SER A C 1
ATOM 1419 O O . SER A 1 193 ? 17.520 -19.554 5.254 1.00 55.97 193 SER A O 1
ATOM 1421 N N . TYR A 1 194 ? 16.468 -17.584 5.262 1.00 52.00 194 TYR A N 1
ATOM 1422 C CA . TYR A 1 194 ? 17.013 -17.179 3.953 1.00 52.00 194 TYR A CA 1
ATOM 1423 C C . TYR A 1 194 ? 18.365 -16.453 4.019 1.00 52.00 194 TYR A C 1
ATOM 1425 O O . TYR A 1 194 ? 19.055 -16.356 3.007 1.00 52.00 194 TYR A O 1
ATOM 1433 N N . ASN A 1 195 ? 18.790 -15.990 5.200 1.00 49.22 195 ASN A N 1
ATOM 1434 C CA . ASN A 1 195 ? 19.983 -15.143 5.339 1.00 49.22 195 ASN A CA 1
ATOM 1435 C C . ASN A 1 195 ? 21.232 -15.859 5.893 1.00 49.22 195 ASN A C 1
ATOM 1437 O O . ASN A 1 195 ? 22.275 -15.221 6.022 1.00 49.22 195 ASN A O 1
ATOM 1441 N N . TYR A 1 196 ? 21.181 -17.164 6.201 1.00 49.16 196 TYR A N 1
ATOM 1442 C CA . TYR A 1 196 ? 22.317 -17.867 6.831 1.00 49.16 196 TYR A CA 1
ATOM 1443 C C . TYR A 1 196 ? 23.166 -18.740 5.887 1.00 49.16 196 TYR A C 1
ATOM 1445 O O . TYR A 1 196 ? 24.233 -19.206 6.288 1.00 49.16 196 TYR A O 1
ATOM 1453 N N . SER A 1 197 ? 22.752 -18.971 4.636 1.00 47.59 197 SER A N 1
ATOM 1454 C CA . SER A 1 197 ? 23.451 -19.919 3.744 1.00 47.59 197 SER A CA 1
ATOM 1455 C C . SER A 1 197 ? 24.624 -19.325 2.951 1.00 47.59 197 SER A C 1
ATOM 1457 O O . SER A 1 197 ? 25.417 -20.088 2.410 1.00 47.59 197 SER A O 1
ATOM 1459 N N . ALA A 1 198 ? 24.786 -17.997 2.905 1.00 50.28 198 ALA A N 1
ATOM 1460 C CA . ALA A 1 198 ? 25.854 -17.350 2.127 1.00 50.28 198 ALA A CA 1
ATOM 1461 C C . ALA A 1 198 ? 27.203 -17.219 2.871 1.00 50.28 198 ALA A C 1
ATOM 1463 O O . ALA A 1 198 ? 28.228 -16.992 2.237 1.00 50.28 198 ALA A O 1
ATOM 1464 N N . TRP A 1 199 ? 27.228 -17.391 4.199 1.00 47.94 199 TRP A N 1
ATOM 1465 C CA . TRP A 1 199 ? 28.436 -17.213 5.027 1.00 47.94 199 TRP A CA 1
ATOM 1466 C C . TRP A 1 199 ? 29.080 -18.517 5.510 1.00 47.94 199 TRP A C 1
ATOM 1468 O O . TRP A 1 199 ? 30.031 -18.492 6.294 1.00 47.94 199 TRP A O 1
ATOM 1478 N N . ARG A 1 200 ? 28.612 -19.679 5.039 1.00 54.00 200 ARG A N 1
ATOM 1479 C CA . ARG A 1 200 ? 29.238 -20.960 5.385 1.00 54.00 200 ARG A CA 1
ATOM 1480 C C . ARG A 1 200 ? 30.495 -21.164 4.536 1.00 54.00 200 ARG A C 1
ATOM 1482 O O . ARG A 1 200 ? 30.471 -21.854 3.523 1.00 54.00 200 ARG A O 1
ATOM 1489 N N . LEU A 1 201 ? 31.593 -20.540 4.963 1.00 65.75 201 LEU A N 1
ATOM 1490 C CA . LEU A 1 201 ? 32.934 -20.803 4.442 1.00 65.75 201 LEU A CA 1
ATOM 1491 C C . LEU A 1 201 ? 33.226 -22.318 4.471 1.00 65.75 201 LEU A C 1
ATOM 1493 O O . LEU A 1 201 ? 32.860 -22.991 5.445 1.00 65.75 201 LEU A O 1
ATOM 1497 N N . PRO A 1 202 ? 33.912 -22.873 3.455 1.00 63.19 202 PRO A N 1
ATOM 1498 C CA . PRO A 1 202 ? 34.357 -24.256 3.494 1.00 63.19 202 PRO A CA 1
ATOM 1499 C C . PRO A 1 202 ? 35.370 -24.409 4.630 1.00 63.19 202 PRO A C 1
ATOM 1501 O O . PRO A 1 202 ? 36.435 -23.789 4.606 1.00 63.19 202 PRO A O 1
ATOM 1504 N N . ARG A 1 203 ? 35.072 -25.255 5.622 1.00 64.38 203 ARG A N 1
ATOM 1505 C CA . ARG A 1 203 ? 36.116 -25.788 6.503 1.00 64.38 203 ARG A CA 1
ATOM 1506 C C . ARG A 1 203 ? 37.045 -26.626 5.627 1.00 64.38 203 ARG A C 1
ATOM 1508 O O . ARG A 1 203 ? 36.702 -27.755 5.285 1.00 64.38 20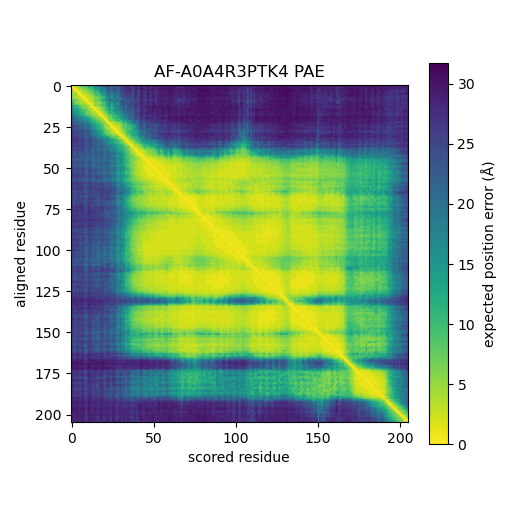3 ARG A O 1
ATOM 1515 N N . ARG A 1 204 ? 38.193 -26.063 5.242 1.00 65.44 204 ARG A N 1
ATOM 1516 C CA . ARG A 1 204 ? 39.325 -26.873 4.790 1.00 65.44 204 ARG A CA 1
ATOM 1517 C C . ARG A 1 204 ? 39.749 -27.739 5.978 1.00 65.44 204 ARG A C 1
ATOM 1519 O O . ARG A 1 204 ? 40.025 -27.201 7.049 1.00 65.44 204 ARG A O 1
ATOM 1526 N N . ARG A 1 205 ? 39.664 -29.058 5.801 1.00 63.88 205 ARG A N 1
ATOM 1527 C CA . ARG A 1 205 ? 40.489 -30.001 6.558 1.00 63.88 205 ARG A CA 1
ATOM 1528 C C . ARG A 1 205 ? 41.911 -29.919 6.027 1.00 63.88 205 ARG A C 1
ATOM 1530 O O . ARG A 1 205 ? 42.042 -29.624 4.816 1.00 63.88 205 ARG A O 1
#

Sequence (205 aa):
MTALVSQRYWRRQPLLLEKAAPSTLRRTIEVTGLRSVSLDIFRQAPLGFLLSAYVAATLFPNSQGSGIPQATASRHLRYAEDRARLLSLKIALGKIILTVFGLFSGASISREGPTVQVGASIMLAVARFGGKAQTRGLILAGSAAGIAAINTPLAGIVFAIEEMSRTAESRANGLVLTAVILSGLAALGLSGSYNYSAWRLPRRR

Radius of gyration: 24.17 Å; Cα contacts (8 Å, |Δi|>4): 208; chains: 1; bounding box: 57×57×59 Å

InterPro domains:
  IPR001807 Chloride channel [PF00654] (48-196)
  IPR014743 Chloride channel, core [SSF81340] (44-196)
  IPR050368 Voltage-gated ClC-type chloride channel [PTHR43427] (78-191)